Protein AF-A0A7S4US15-F1 (afdb_monomer)

Mean predicted aligned error: 15.68 Å

pLDDT: mean 80.01, std 18.38, range [26.89, 98.19]

Radius of gyration: 26.23 Å; Cα contacts (8 Å, |Δi|>4): 269; chains: 1; bounding box: 72×57×73 Å

Foldseek 3Di:
DPDVVVVVVVVVLVVLLVQLQDLVNLQPDALVRLLVLLVVLLVLLLDPVCVVPVVSNVSSVSSLVSSLVRYALLSLLLNLLVQLLVLVVVCVVPVDPSSVSSNVVSLVSLVVSLVPAALPDDDPLLSLLVSLQVSCVSPPVVNDPDDPCSNVVSSLSSLLSVCVRHPCVSLVSCVVVVNCPTPSNVSNVVSNVVVVVVVVLVVVVPDDPDDDDDDDDDDDDDDDDDPPPQPDPVLLVVLLVLCPDPVRVLVSLVVVLVSQVSPQPDDCQVSLLVDDPVSSVVSLVSSVVVVVVCCVVVVDPPPDDGNRDDPVSHDDDDD

Solvent-accessible surface area (backbone atoms only — not comparable to full-atom values): 18569 Å² total; per-residue (Å²): 134,83,68,67,66,54,64,52,50,51,53,52,51,51,54,50,39,61,49,32,67,34,44,88,59,30,47,71,49,50,40,70,56,52,31,53,56,49,51,54,44,52,56,54,63,69,32,72,78,45,64,81,38,60,69,57,45,52,50,50,52,50,41,53,48,31,45,59,71,28,29,42,66,51,38,51,51,43,17,45,49,53,51,40,48,53,33,47,53,48,29,75,77,47,83,41,76,66,34,53,49,50,42,54,50,44,35,52,50,53,54,57,49,47,71,70,66,45,69,85,59,90,74,60,61,67,58,45,52,50,43,52,36,56,45,41,72,76,56,44,73,84,81,58,86,81,82,81,60,57,60,63,51,42,54,50,47,45,47,35,50,50,30,72,41,56,40,70,58,55,58,55,50,37,58,78,67,70,31,82,90,36,72,58,39,54,47,43,54,54,36,47,54,53,49,53,51,52,52,51,53,58,53,63,70,69,57,82,78,81,82,79,86,80,89,87,78,91,80,91,85,90,82,84,89,79,88,78,72,74,79,55,70,65,58,58,50,50,36,54,53,32,40,71,35,92,92,32,31,68,61,20,46,54,52,48,47,50,49,38,70,78,36,50,85,54,84,50,59,71,66,46,60,73,42,57,72,70,59,33,54,50,50,50,54,50,46,52,51,54,53,52,51,33,36,73,70,63,79,35,63,90,85,73,79,64,62,66,72,53,81,84,78,47,82,76,77,80,134

Structure (mmCIF, N/CA/C/O backbone):
data_AF-A0A7S4US15-F1
#
_entry.id   AF-A0A7S4US15-F1
#
loop_
_atom_site.group_PDB
_atom_site.id
_atom_site.type_symbol
_atom_site.label_atom_id
_atom_site.label_alt_id
_atom_site.label_comp_id
_atom_site.label_asym_id
_atom_site.label_entity_id
_atom_site.label_seq_id
_atom_site.pdbx_PDB_ins_code
_atom_site.Cartn_x
_atom_site.Cartn_y
_atom_site.Cartn_z
_atom_site.occupancy
_atom_site.B_iso_or_equiv
_atom_site.auth_seq_id
_atom_site.auth_comp_id
_atom_site.auth_asym_id
_atom_site.auth_atom_id
_atom_site.pdbx_PDB_model_num
ATOM 1 N N . MET A 1 1 ? 22.167 9.214 -38.842 1.00 40.78 1 MET A N 1
ATOM 2 C CA . MET A 1 1 ? 21.967 7.797 -38.472 1.00 40.78 1 MET A CA 1
ATOM 3 C C . MET A 1 1 ? 20.863 7.725 -37.435 1.00 40.78 1 MET A C 1
ATOM 5 O O . MET A 1 1 ? 21.082 8.102 -36.292 1.00 40.78 1 MET A O 1
ATOM 9 N N . THR A 1 2 ? 19.661 7.338 -37.851 1.00 45.28 2 THR A N 1
ATOM 10 C CA . THR A 1 2 ? 18.513 7.093 -36.971 1.00 45.28 2 THR A CA 1
ATOM 11 C C . THR A 1 2 ? 18.763 5.819 -36.164 1.00 45.28 2 THR A C 1
ATOM 13 O O . THR A 1 2 ? 19.074 4.760 -36.713 1.00 45.28 2 THR A O 1
ATOM 16 N N . PHE A 1 3 ? 18.717 5.952 -34.842 1.00 48.81 3 PHE A N 1
ATOM 17 C CA . PHE A 1 3 ? 19.095 4.925 -33.878 1.00 48.81 3 PHE A CA 1
ATOM 18 C C . PHE A 1 3 ? 18.073 3.770 -33.903 1.00 48.81 3 PHE A C 1
ATOM 20 O O . PHE A 1 3 ? 17.085 3.806 -33.179 1.00 48.81 3 PHE A O 1
ATOM 27 N N . HIS A 1 4 ? 18.312 2.732 -34.716 1.00 57.09 4 HIS A N 1
ATOM 28 C CA . HIS A 1 4 ? 17.439 1.545 -34.850 1.00 57.09 4 HIS A CA 1
ATOM 29 C C . HIS A 1 4 ? 17.177 0.813 -33.518 1.00 57.09 4 HIS A C 1
ATOM 31 O O . HIS A 1 4 ? 16.233 0.034 -33.402 1.00 57.09 4 HIS A O 1
ATOM 37 N N . GLY A 1 5 ? 18.003 1.058 -32.495 1.00 67.19 5 GLY A N 1
ATOM 38 C CA . GLY A 1 5 ? 17.825 0.476 -31.167 1.00 67.19 5 GLY A CA 1
ATOM 39 C C . GLY A 1 5 ? 16.544 0.926 -30.461 1.00 67.19 5 GLY A C 1
ATOM 40 O O . GLY A 1 5 ? 15.997 0.155 -29.676 1.00 67.19 5 GLY A O 1
ATOM 41 N N . ILE A 1 6 ? 16.026 2.128 -30.749 1.00 74.62 6 ILE A N 1
ATOM 42 C CA . ILE A 1 6 ? 14.823 2.615 -30.061 1.00 74.62 6 ILE A CA 1
ATOM 43 C C . ILE A 1 6 ? 13.558 1.906 -30.557 1.00 74.62 6 ILE A C 1
ATOM 45 O O . ILE A 1 6 ? 12.723 1.528 -29.743 1.00 74.62 6 ILE A O 1
ATOM 49 N N . ASP A 1 7 ? 13.468 1.616 -31.857 1.00 78.62 7 ASP A N 1
ATOM 50 C CA . ASP A 1 7 ? 12.337 0.897 -32.464 1.00 78.62 7 ASP A CA 1
ATOM 51 C C . ASP A 1 7 ? 12.287 -0.576 -32.029 1.00 78.62 7 ASP A C 1
ATOM 53 O O . ASP A 1 7 ? 11.223 -1.194 -31.962 1.00 78.62 7 ASP A O 1
ATOM 57 N N . ILE A 1 8 ? 13.446 -1.170 -31.727 1.00 82.06 8 ILE A N 1
ATOM 58 C CA . ILE A 1 8 ? 13.518 -2.492 -31.089 1.00 82.06 8 ILE A CA 1
ATOM 59 C C . ILE A 1 8 ? 13.021 -2.394 -29.642 1.00 82.06 8 ILE A C 1
ATOM 61 O O . ILE A 1 8 ? 12.220 -3.222 -29.219 1.00 82.06 8 ILE A O 1
ATOM 65 N N . GLY A 1 9 ? 13.444 -1.360 -28.907 1.00 80.12 9 GLY A N 1
ATOM 66 C CA . GLY A 1 9 ? 12.969 -1.092 -27.549 1.00 80.12 9 GLY A CA 1
ATOM 67 C C . GLY A 1 9 ? 11.448 -0.953 -27.471 1.00 80.12 9 GLY A C 1
ATOM 68 O O . GLY A 1 9 ? 10.828 -1.598 -26.630 1.00 80.12 9 GLY A O 1
ATOM 69 N N . PHE A 1 10 ? 10.839 -0.194 -28.386 1.00 83.44 10 PHE A N 1
ATOM 70 C CA . PHE A 1 10 ? 9.383 -0.050 -28.477 1.00 83.44 10 PHE A CA 1
ATOM 71 C C . PHE A 1 10 ? 8.677 -1.390 -28.705 1.00 83.44 10 PHE A C 1
ATOM 73 O O . PHE A 1 10 ? 7.766 -1.726 -27.956 1.00 83.44 10 PHE A O 1
ATOM 80 N N . ARG A 1 11 ? 9.147 -2.211 -29.651 1.00 85.56 11 ARG A N 1
ATOM 81 C CA . ARG A 1 11 ? 8.552 -3.535 -29.913 1.00 85.56 11 ARG A CA 1
ATOM 82 C C . ARG A 1 11 ? 8.671 -4.496 -28.729 1.00 85.56 11 ARG A C 1
ATOM 84 O O . ARG A 1 11 ? 7.759 -5.284 -28.476 1.00 85.56 11 ARG A O 1
ATOM 91 N N . LEU A 1 12 ? 9.777 -4.441 -27.985 1.00 86.38 12 LEU A N 1
ATOM 92 C CA . LEU A 1 12 ? 9.935 -5.226 -26.757 1.00 86.38 12 LEU A CA 1
ATOM 93 C C . LEU A 1 12 ? 8.960 -4.762 -25.671 1.00 86.38 12 LEU A C 1
ATOM 95 O O . LEU A 1 12 ? 8.317 -5.594 -25.034 1.00 86.38 12 LEU A O 1
ATOM 99 N N . VAL A 1 13 ? 8.813 -3.447 -25.493 1.00 88.88 13 VAL A N 1
ATOM 100 C CA . VAL A 1 13 ? 7.848 -2.862 -24.554 1.00 88.88 13 VAL A CA 1
ATOM 101 C C . VAL A 1 13 ? 6.420 -3.252 -24.924 1.00 88.88 13 VAL A C 1
ATOM 103 O O . VAL A 1 13 ? 5.693 -3.701 -24.048 1.00 88.88 13 VAL A O 1
ATOM 106 N N . GLU A 1 14 ? 6.045 -3.184 -26.202 1.00 90.50 14 GLU A N 1
ATOM 107 C CA . GLU A 1 14 ? 4.734 -3.628 -26.697 1.00 90.50 14 GLU A CA 1
ATOM 108 C C . GLU A 1 14 ? 4.494 -5.119 -26.430 1.00 90.50 14 GLU A C 1
ATOM 110 O O . GLU A 1 14 ? 3.418 -5.510 -25.987 1.00 90.50 14 GLU A O 1
ATOM 115 N N . THR A 1 15 ? 5.512 -5.962 -26.617 1.00 91.00 15 THR A N 1
ATOM 116 C CA . THR A 1 15 ? 5.404 -7.402 -26.329 1.00 91.00 15 THR A CA 1
ATOM 117 C C . THR A 1 15 ? 5.148 -7.658 -24.839 1.00 91.00 15 THR A C 1
ATOM 119 O O . THR A 1 15 ? 4.308 -8.486 -24.478 1.00 91.00 15 THR A O 1
ATOM 122 N N . ILE A 1 16 ? 5.849 -6.935 -23.959 1.00 91.88 16 ILE A N 1
ATOM 123 C CA . ILE A 1 16 ? 5.629 -7.007 -22.508 1.00 91.88 16 ILE A CA 1
ATOM 124 C C . ILE A 1 16 ? 4.251 -6.441 -22.152 1.00 91.88 16 ILE A C 1
ATOM 126 O O . ILE A 1 16 ? 3.567 -6.997 -21.298 1.00 91.88 16 ILE A O 1
ATOM 130 N N . GLU A 1 17 ? 3.817 -5.371 -22.815 1.00 93.19 17 GLU A N 1
ATOM 131 C CA . GLU A 1 17 ? 2.496 -4.775 -22.620 1.00 93.19 17 GLU A CA 1
ATOM 132 C C . GLU A 1 17 ? 1.385 -5.785 -22.903 1.00 93.19 17 GLU A C 1
ATOM 134 O O . GLU A 1 17 ? 0.499 -5.968 -22.071 1.00 93.19 17 GLU A O 1
ATOM 139 N N . GLU A 1 18 ? 1.464 -6.497 -24.027 1.00 93.06 18 GLU A N 1
ATOM 140 C CA . GLU A 1 18 ? 0.494 -7.529 -24.393 1.00 93.06 18 GLU A CA 1
ATOM 141 C C . GLU A 1 18 ? 0.486 -8.707 -23.409 1.00 93.06 18 GLU A C 1
ATOM 143 O O . GLU A 1 18 ? -0.575 -9.260 -23.113 1.00 93.06 18 GLU A O 1
ATOM 148 N N . LEU A 1 19 ? 1.637 -9.065 -22.828 1.00 92.94 19 LEU A N 1
ATOM 149 C CA . LEU A 1 19 ? 1.685 -10.038 -21.734 1.00 92.94 19 LEU A CA 1
ATOM 150 C C . LEU A 1 19 ? 0.984 -9.498 -20.479 1.00 92.94 19 LEU A C 1
ATOM 152 O O . LEU A 1 19 ? 0.150 -10.189 -19.892 1.00 92.94 19 LEU A O 1
ATOM 156 N N . LEU A 1 20 ? 1.307 -8.267 -20.071 1.00 94.38 20 LEU A N 1
ATOM 157 C CA . LEU A 1 20 ? 0.783 -7.663 -18.847 1.00 94.38 20 LEU A CA 1
ATOM 158 C C . LEU A 1 20 ? -0.706 -7.320 -18.942 1.00 94.38 20 LEU A C 1
ATOM 160 O O . LEU A 1 20 ? -1.382 -7.286 -17.917 1.00 94.38 20 LEU A O 1
ATOM 164 N N . LYS A 1 21 ? -1.251 -7.113 -20.144 1.00 94.62 21 LYS A N 1
ATOM 165 C CA . LYS A 1 21 ? -2.688 -6.912 -20.378 1.00 94.62 21 LYS A CA 1
ATOM 166 C C . LYS A 1 21 ? -3.538 -8.145 -20.079 1.00 94.62 21 LYS A C 1
ATOM 168 O O . LYS A 1 21 ? -4.739 -7.984 -19.886 1.00 94.62 21 LYS A O 1
ATOM 173 N N . ARG A 1 22 ? -2.954 -9.348 -20.036 1.00 93.88 22 ARG A N 1
ATOM 174 C CA . ARG A 1 22 ? -3.678 -10.623 -19.894 1.00 93.88 22 ARG A CA 1
ATOM 175 C C . ARG A 1 22 ? -3.784 -11.045 -18.421 1.00 93.88 22 ARG A C 1
ATOM 177 O O . ARG A 1 22 ? -2.804 -11.564 -17.878 1.00 93.88 22 ARG A O 1
ATOM 184 N N . PRO A 1 23 ? -4.955 -10.910 -17.765 1.00 91.56 23 PRO A N 1
ATOM 185 C CA . PRO A 1 23 ? -5.093 -11.220 -16.339 1.00 91.56 23 PRO A CA 1
ATOM 186 C C . PRO A 1 23 ? -4.768 -12.679 -16.009 1.00 91.56 23 PRO A C 1
ATOM 188 O O . PRO A 1 23 ? -4.134 -12.953 -14.994 1.00 91.56 23 PRO A O 1
ATOM 191 N N . ASP A 1 24 ? -5.099 -13.614 -16.901 1.00 92.06 24 ASP A N 1
ATOM 192 C CA . ASP A 1 24 ? -4.841 -15.053 -16.722 1.00 92.06 24 ASP A CA 1
ATOM 193 C C . ASP A 1 24 ? -3.346 -15.400 -16.656 1.00 92.06 24 ASP A C 1
ATOM 195 O O . ASP A 1 24 ? -2.955 -16.442 -16.122 1.00 92.06 24 ASP A O 1
ATOM 199 N N . CYS A 1 25 ? -2.502 -14.545 -17.238 1.00 90.88 25 CYS A N 1
ATOM 200 C CA . CYS A 1 25 ? -1.052 -14.678 -17.198 1.00 90.88 25 CYS A CA 1
ATOM 201 C C . CYS A 1 25 ? -0.494 -14.006 -15.942 1.00 90.88 25 CYS A C 1
ATOM 203 O O . CYS A 1 25 ? 0.237 -14.634 -15.182 1.00 90.88 25 CYS A O 1
ATOM 205 N N . VAL A 1 26 ? -0.872 -12.746 -15.710 1.00 93.19 26 VAL A N 1
ATOM 206 C CA . VAL A 1 26 ? -0.300 -11.918 -14.638 1.00 93.19 26 VAL A CA 1
ATOM 207 C C . VAL A 1 26 ? -0.753 -12.368 -13.247 1.00 93.19 26 VAL A C 1
ATOM 209 O O . VAL A 1 26 ? 0.027 -12.316 -12.303 1.00 93.19 26 VAL A O 1
ATOM 212 N N . SER A 1 27 ? -1.970 -12.895 -13.105 1.00 90.38 27 SER A N 1
ATOM 213 C CA . SER A 1 27 ? -2.464 -13.454 -11.833 1.00 90.38 27 SER A CA 1
ATOM 214 C C . SER A 1 27 ? -1.654 -14.655 -11.327 1.00 90.38 27 SER A C 1
ATOM 216 O O . SER A 1 27 ? -1.720 -14.983 -10.144 1.00 90.38 27 SER A O 1
ATOM 218 N N . LYS A 1 28 ? -0.865 -15.298 -12.200 1.00 93.00 28 LYS A N 1
ATOM 219 C CA . LYS A 1 28 ? 0.037 -16.403 -11.841 1.00 93.00 28 LYS A CA 1
ATOM 220 C C . LYS A 1 28 ? 1.398 -15.928 -11.343 1.00 93.00 28 LYS A C 1
ATOM 222 O O . LYS A 1 28 ? 2.182 -16.752 -10.879 1.00 93.00 28 LYS A O 1
ATOM 227 N N . PHE A 1 29 ? 1.703 -14.637 -11.459 1.00 95.44 29 PHE A N 1
ATOM 228 C CA . PHE A 1 29 ? 2.943 -14.096 -10.925 1.00 95.44 29 PHE A CA 1
ATOM 229 C C . PHE A 1 29 ? 2.932 -14.173 -9.401 1.00 95.44 29 PHE A C 1
ATOM 231 O O . PHE A 1 29 ? 1.954 -13.821 -8.740 1.00 95.44 29 PHE A O 1
ATOM 238 N N . ASP A 1 30 ? 4.049 -14.628 -8.844 1.00 96.38 30 ASP A N 1
ATOM 239 C CA . ASP A 1 30 ? 4.293 -14.578 -7.409 1.00 96.38 30 ASP A CA 1
ATOM 240 C C . ASP A 1 30 ? 5.000 -13.269 -7.006 1.00 96.38 30 ASP A C 1
ATOM 242 O O . ASP A 1 30 ? 5.228 -12.361 -7.810 1.00 96.38 30 ASP A O 1
ATOM 246 N N . VAL A 1 31 ? 5.329 -13.158 -5.718 1.00 97.06 31 VAL A N 1
ATOM 247 C CA . VAL A 1 31 ? 5.940 -11.951 -5.147 1.00 97.06 31 VAL A CA 1
ATOM 248 C C . VAL A 1 31 ? 7.300 -11.622 -5.776 1.00 97.06 31 VAL A C 1
ATOM 250 O O . VAL A 1 31 ? 7.468 -10.465 -6.166 1.00 97.06 31 VAL A O 1
ATOM 253 N N . PRO A 1 32 ? 8.254 -12.568 -5.895 1.00 97.44 32 PRO A N 1
ATOM 254 C CA . PRO A 1 32 ? 9.490 -12.357 -6.647 1.00 97.44 32 PRO A CA 1
ATOM 255 C C . PRO A 1 32 ? 9.278 -11.801 -8.058 1.00 97.44 32 PRO A C 1
ATOM 257 O O . PRO A 1 32 ? 9.874 -10.774 -8.378 1.00 97.44 32 PRO A O 1
ATOM 260 N N . HIS A 1 33 ? 8.390 -12.403 -8.859 1.00 96.00 33 HIS A N 1
ATOM 261 C CA . HIS A 1 33 ? 8.161 -11.958 -10.240 1.00 96.00 33 HIS A CA 1
ATOM 262 C C . HIS A 1 33 ? 7.635 -10.517 -10.296 1.00 96.00 33 HIS A C 1
ATOM 264 O O . HIS A 1 33 ? 8.179 -9.678 -11.015 1.00 96.00 33 HIS A O 1
ATOM 270 N N . VAL A 1 34 ? 6.594 -10.202 -9.512 1.00 96.81 34 VAL A N 1
ATOM 271 C CA . VAL A 1 34 ? 6.020 -8.845 -9.486 1.00 96.81 34 VAL A CA 1
ATOM 272 C C . VAL A 1 34 ? 7.056 -7.831 -9.013 1.00 96.81 34 VAL A C 1
ATOM 274 O O . VAL A 1 34 ? 7.143 -6.741 -9.577 1.00 96.81 34 VAL A O 1
ATOM 277 N N . ARG A 1 35 ? 7.861 -8.182 -8.003 1.00 96.88 35 ARG A N 1
ATOM 278 C CA . ARG A 1 35 ? 8.898 -7.296 -7.472 1.00 96.88 35 ARG A CA 1
ATOM 279 C C . ARG A 1 35 ? 9.989 -7.015 -8.501 1.00 96.88 35 ARG A C 1
ATOM 281 O O . ARG A 1 35 ? 10.367 -5.860 -8.651 1.00 96.88 35 ARG A O 1
ATOM 288 N N . GLU A 1 36 ? 10.482 -8.032 -9.198 1.00 95.75 36 GLU A N 1
ATOM 289 C CA . GLU A 1 36 ? 11.553 -7.877 -10.187 1.00 95.75 36 GLU A CA 1
ATOM 290 C C . GLU A 1 36 ? 11.112 -6.995 -11.360 1.00 95.75 36 GLU A C 1
ATOM 292 O O . GLU A 1 36 ? 11.793 -6.023 -11.696 1.00 95.75 36 GLU A O 1
ATOM 297 N N . ILE A 1 37 ? 9.922 -7.259 -11.914 1.00 94.69 37 ILE A N 1
ATOM 298 C CA . ILE A 1 37 ? 9.352 -6.435 -12.988 1.00 94.69 37 ILE A CA 1
ATOM 299 C C . ILE A 1 37 ? 9.149 -4.999 -12.493 1.00 94.69 37 ILE A C 1
ATOM 301 O O . ILE A 1 37 ? 9.518 -4.048 -13.180 1.00 94.69 37 ILE A O 1
ATOM 305 N N . PHE A 1 38 ? 8.588 -4.823 -11.294 1.00 95.31 38 PHE A N 1
ATOM 306 C CA . PHE A 1 38 ? 8.362 -3.500 -10.723 1.00 95.31 38 PHE A CA 1
ATOM 307 C C . PHE A 1 38 ? 9.671 -2.729 -10.508 1.00 95.31 38 PHE A C 1
ATOM 309 O O . PHE A 1 38 ? 9.760 -1.575 -10.922 1.00 95.31 38 PHE A O 1
ATOM 316 N N . SER A 1 39 ? 10.691 -3.358 -9.919 1.00 93.81 39 SER A N 1
ATOM 317 C CA . SER A 1 39 ? 11.996 -2.738 -9.666 1.00 93.81 39 SER A CA 1
ATOM 318 C C . SER A 1 39 ? 12.655 -2.289 -10.974 1.00 93.81 39 SER A C 1
ATOM 320 O O . SER A 1 39 ? 13.040 -1.125 -11.109 1.00 93.81 39 SER A O 1
ATOM 322 N N . GLY A 1 40 ? 12.653 -3.157 -11.995 1.00 92.06 40 GLY A N 1
ATOM 323 C CA . GLY A 1 40 ? 13.152 -2.819 -13.328 1.00 92.06 40 GLY A CA 1
ATOM 324 C C . GLY A 1 40 ? 12.386 -1.662 -13.980 1.00 92.06 40 GLY A C 1
ATOM 325 O O . GLY A 1 40 ? 12.998 -0.755 -14.545 1.00 92.06 40 GLY A O 1
ATOM 326 N N . LEU A 1 41 ? 11.053 -1.636 -13.866 1.00 92.50 41 LEU A N 1
ATOM 327 C CA . LEU A 1 41 ? 10.239 -0.529 -14.378 1.00 92.50 41 LEU A CA 1
ATOM 328 C C . LEU A 1 41 ? 10.556 0.788 -13.663 1.00 92.50 41 LEU A C 1
ATOM 330 O O . LEU A 1 41 ? 10.755 1.800 -14.332 1.00 92.50 41 LEU A O 1
ATOM 334 N N . VAL A 1 42 ? 10.631 0.792 -12.329 1.00 91.50 42 VAL A N 1
ATOM 335 C CA . VAL A 1 42 ? 10.918 2.000 -11.540 1.00 91.50 42 VAL A CA 1
ATOM 336 C C . VAL A 1 42 ? 12.298 2.557 -11.866 1.00 91.50 42 VAL A C 1
ATOM 338 O O . VAL A 1 42 ? 12.419 3.757 -12.114 1.00 91.50 42 VAL A O 1
ATOM 341 N N . GLU A 1 43 ? 13.320 1.701 -11.931 1.00 90.81 43 GLU A N 1
ATOM 342 C CA . GLU A 1 43 ? 14.682 2.106 -12.289 1.00 90.81 43 GLU A CA 1
ATOM 343 C C . GLU A 1 43 ? 14.704 2.822 -13.648 1.00 90.81 43 GLU A C 1
ATOM 345 O O . GLU A 1 43 ? 15.283 3.902 -13.779 1.00 90.81 43 GLU A O 1
ATOM 350 N N . LYS A 1 44 ? 14.013 2.271 -14.657 1.00 89.81 44 LYS A N 1
ATOM 351 C CA . LYS A 1 44 ? 13.964 2.866 -16.002 1.00 89.81 44 LYS A CA 1
ATOM 352 C C . LYS A 1 44 ? 13.071 4.101 -16.089 1.00 89.81 44 LYS A C 1
ATOM 354 O O . LYS A 1 44 ? 13.413 5.035 -16.809 1.00 89.81 44 LYS A O 1
ATOM 359 N N . ILE A 1 45 ? 11.964 4.158 -15.351 1.00 88.75 45 ILE A N 1
ATOM 360 C CA . ILE A 1 45 ? 11.096 5.346 -15.295 1.00 88.75 45 ILE A CA 1
ATOM 361 C C . ILE A 1 45 ? 11.834 6.534 -14.664 1.00 88.75 45 ILE A C 1
ATOM 363 O O . ILE A 1 45 ? 11.625 7.675 -15.078 1.00 88.75 45 ILE A O 1
ATOM 367 N N . LEU A 1 46 ? 12.695 6.281 -13.674 1.00 88.12 46 LEU A N 1
ATOM 368 C CA . LEU A 1 46 ? 13.455 7.315 -12.971 1.00 88.12 46 LEU A CA 1
ATOM 369 C C . LEU A 1 46 ? 14.801 7.661 -13.632 1.00 88.12 46 LEU A C 1
ATOM 371 O O . LEU A 1 46 ? 15.444 8.630 -13.210 1.00 88.12 46 LEU A O 1
ATOM 375 N N . ASP A 1 47 ? 15.223 6.923 -14.662 1.00 86.12 47 ASP A N 1
ATOM 376 C CA . ASP A 1 47 ? 16.460 7.189 -15.399 1.00 86.12 47 ASP A CA 1
ATOM 377 C C . ASP A 1 47 ? 16.368 8.513 -16.179 1.00 86.12 47 ASP A C 1
ATOM 379 O O . ASP A 1 47 ? 15.584 8.682 -17.116 1.00 86.12 47 ASP A O 1
ATOM 383 N N . GLN A 1 48 ? 17.241 9.460 -15.830 1.00 79.44 48 GLN A N 1
ATOM 384 C CA . GLN A 1 48 ? 17.306 10.773 -16.475 1.00 79.44 48 GLN A CA 1
ATOM 385 C C . GLN A 1 48 ? 17.636 10.704 -17.972 1.00 79.44 48 GLN A C 1
ATOM 387 O O . GLN A 1 48 ? 17.280 11.618 -18.718 1.00 79.44 48 GLN A O 1
ATOM 392 N N . LYS A 1 49 ? 18.316 9.647 -18.435 1.00 80.50 49 LYS A N 1
ATOM 393 C CA . LYS A 1 49 ? 18.622 9.458 -19.860 1.00 80.50 49 LYS A CA 1
ATOM 394 C C . LYS A 1 49 ? 17.356 9.151 -20.657 1.00 80.50 49 LYS A C 1
ATOM 396 O O . LYS A 1 49 ? 17.218 9.631 -21.783 1.00 80.50 49 LYS A O 1
ATOM 401 N N . LEU A 1 50 ? 16.418 8.419 -20.053 1.00 78.06 50 LEU A N 1
ATOM 402 C CA . LEU A 1 50 ? 15.120 8.086 -20.639 1.00 78.06 50 LEU A CA 1
ATOM 403 C C . LEU A 1 50 ? 14.151 9.273 -20.653 1.00 78.06 50 LEU A C 1
ATOM 405 O O . LEU A 1 50 ? 13.275 9.312 -21.513 1.00 78.06 50 LEU A O 1
ATOM 409 N N . SER A 1 51 ? 14.366 10.305 -19.827 1.00 74.75 51 SER A N 1
ATOM 410 C CA . SER A 1 51 ? 13.581 11.553 -19.861 1.00 74.75 51 SER A CA 1
ATOM 411 C C . SER A 1 51 ? 13.593 12.265 -21.222 1.00 74.75 51 SER A C 1
ATOM 413 O O . SER A 1 51 ? 12.712 13.076 -21.499 1.00 74.75 51 SER A O 1
ATOM 415 N N . ARG A 1 52 ? 14.568 11.967 -22.094 1.00 80.31 52 ARG A N 1
ATOM 416 C CA . ARG A 1 52 ? 14.628 12.472 -23.480 1.00 80.31 52 ARG A CA 1
ATOM 417 C C . ARG A 1 52 ? 13.631 11.781 -24.423 1.00 80.31 52 ARG A C 1
ATOM 419 O O . ARG A 1 52 ? 13.441 12.241 -25.545 1.00 80.31 52 ARG A O 1
ATOM 426 N N . HIS A 1 53 ? 12.988 10.704 -23.973 1.00 83.12 53 HIS A N 1
ATOM 427 C CA . HIS A 1 53 ? 12.032 9.895 -24.726 1.00 83.12 53 HIS A CA 1
ATOM 428 C C . HIS A 1 53 ? 10.702 9.772 -23.957 1.00 83.12 53 HIS A C 1
ATOM 430 O O . HIS A 1 53 ? 10.363 8.694 -23.465 1.00 83.12 53 HIS A O 1
ATOM 436 N N . PRO A 1 54 ? 9.902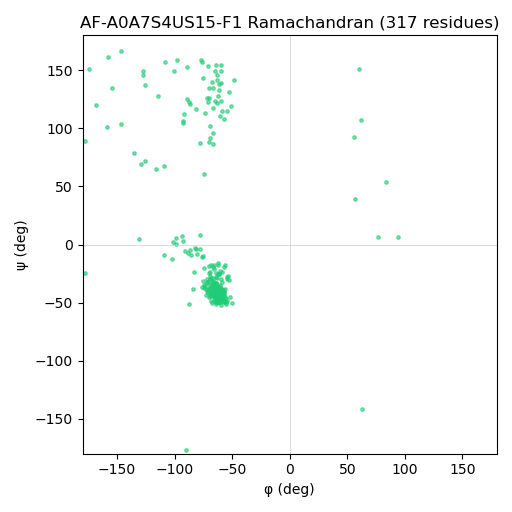 10.853 -23.870 1.00 84.50 54 PRO A N 1
ATOM 437 C CA . PRO A 1 54 ? 8.699 10.894 -23.031 1.00 84.50 54 PRO A CA 1
ATOM 438 C C . PRO A 1 54 ? 7.652 9.833 -23.403 1.00 84.50 54 PRO A C 1
ATOM 440 O O . PRO A 1 54 ? 6.942 9.339 -22.530 1.00 84.50 54 PRO A O 1
ATOM 443 N N . ASN A 1 55 ? 7.581 9.435 -24.678 1.00 86.12 55 ASN A N 1
ATOM 444 C CA . ASN A 1 55 ? 6.688 8.364 -25.134 1.00 86.12 55 ASN A CA 1
ATOM 445 C C . ASN A 1 55 ? 7.053 7.009 -24.516 1.00 86.12 55 ASN A C 1
ATOM 447 O O . ASN A 1 55 ? 6.164 6.269 -24.102 1.00 86.12 55 ASN A O 1
ATOM 451 N N . LEU A 1 56 ? 8.350 6.720 -24.393 1.00 84.56 56 LEU A N 1
ATOM 452 C CA . LEU A 1 56 ? 8.833 5.488 -23.783 1.00 84.56 56 LEU A CA 1
ATOM 453 C C . LEU A 1 56 ? 8.577 5.504 -22.272 1.00 84.56 56 LEU A C 1
ATOM 455 O O . LEU A 1 56 ? 8.013 4.555 -21.741 1.00 84.56 56 LEU A O 1
ATOM 459 N N . THR A 1 57 ? 8.861 6.615 -21.582 1.00 86.06 57 THR A N 1
ATOM 460 C CA . THR A 1 57 ? 8.501 6.773 -20.160 1.00 86.06 57 THR A CA 1
ATOM 461 C C . THR A 1 57 ? 6.995 6.610 -19.932 1.00 86.06 57 THR A C 1
ATOM 463 O O . THR A 1 57 ? 6.575 5.992 -18.954 1.00 86.06 57 THR A O 1
ATOM 466 N N . LYS A 1 58 ? 6.153 7.134 -20.833 1.00 88.31 58 LYS A N 1
ATOM 467 C CA . LYS A 1 58 ? 4.697 6.959 -20.766 1.00 88.31 58 LYS A CA 1
ATOM 468 C C . LYS A 1 58 ? 4.301 5.488 -20.910 1.00 88.31 58 LYS A C 1
ATOM 470 O O . LYS A 1 58 ? 3.502 5.018 -20.107 1.00 88.31 58 LYS A O 1
ATOM 475 N N . GLN A 1 59 ? 4.873 4.761 -21.867 1.00 89.31 59 GLN A N 1
ATOM 476 C CA . GLN A 1 59 ? 4.608 3.328 -22.030 1.00 89.31 59 GLN A CA 1
ATOM 477 C C . GLN A 1 59 ? 5.096 2.499 -20.838 1.00 89.31 59 GLN A C 1
ATOM 479 O O . GLN A 1 59 ? 4.358 1.650 -20.355 1.00 89.31 59 GLN A O 1
ATOM 484 N N . LEU A 1 60 ? 6.275 2.785 -20.278 1.00 91.06 60 LEU A N 1
ATOM 485 C CA . LEU A 1 60 ? 6.754 2.104 -19.067 1.00 91.06 60 LEU A CA 1
ATOM 486 C C . LEU A 1 60 ? 5.801 2.311 -17.876 1.00 91.06 60 LEU A C 1
ATOM 488 O O . LEU A 1 60 ? 5.530 1.375 -17.125 1.00 91.06 60 LEU A O 1
ATOM 492 N N . ASN A 1 61 ? 5.229 3.511 -17.729 1.00 90.56 61 ASN A N 1
ATOM 493 C CA . ASN A 1 61 ? 4.186 3.757 -16.729 1.00 90.56 61 ASN A CA 1
ATOM 494 C C . ASN A 1 61 ? 2.905 2.948 -17.006 1.00 90.56 61 ASN A C 1
ATOM 496 O O . ASN A 1 61 ? 2.275 2.466 -16.065 1.00 90.56 61 ASN A O 1
ATOM 500 N N . VAL A 1 62 ? 2.529 2.773 -18.279 1.00 91.94 62 VAL A N 1
ATOM 501 C CA . VAL A 1 62 ? 1.400 1.917 -18.687 1.00 91.94 62 VAL A CA 1
ATOM 502 C C . VAL A 1 62 ? 1.671 0.448 -18.341 1.00 91.94 62 VAL A C 1
ATOM 504 O O . VAL A 1 62 ? 0.787 -0.206 -17.791 1.00 91.94 62 VAL A O 1
ATOM 507 N N . LEU A 1 63 ? 2.895 -0.053 -18.547 1.00 93.88 63 LEU A N 1
ATOM 508 C CA . LEU A 1 63 ? 3.290 -1.395 -18.099 1.00 93.88 63 LEU A CA 1
ATOM 509 C C . LEU A 1 63 ? 3.119 -1.554 -16.584 1.00 93.88 63 LEU A C 1
ATOM 511 O O . LEU A 1 63 ? 2.510 -2.521 -16.130 1.00 93.88 63 LEU A O 1
ATOM 515 N N . GLY A 1 64 ? 3.604 -0.585 -15.800 1.00 92.75 64 GLY A N 1
ATOM 516 C CA . GLY A 1 64 ? 3.451 -0.591 -14.343 1.00 92.75 64 GLY A CA 1
ATOM 517 C C . GLY A 1 64 ? 1.985 -0.597 -13.906 1.00 92.75 64 GLY A C 1
ATOM 518 O O . GLY A 1 64 ? 1.621 -1.299 -12.962 1.00 92.75 64 GLY A O 1
ATOM 519 N N . PHE A 1 65 ? 1.126 0.126 -14.630 1.00 93.81 65 PHE A N 1
ATOM 520 C CA . PHE A 1 65 ? -0.315 0.098 -14.407 1.00 93.81 65 PHE A CA 1
ATOM 521 C C . PHE A 1 65 ? -0.915 -1.285 -14.687 1.00 93.81 65 PHE A C 1
ATOM 523 O O . PHE A 1 65 ? -1.622 -1.806 -13.828 1.00 93.81 65 PHE A O 1
ATOM 530 N N . TYR A 1 66 ? -0.614 -1.907 -15.832 1.00 95.44 66 TYR A N 1
ATOM 531 C CA . TYR A 1 66 ? -1.131 -3.243 -16.150 1.00 95.44 66 TYR A CA 1
ATOM 532 C C . TYR A 1 66 ? -0.633 -4.311 -15.175 1.00 95.44 66 TYR A C 1
ATOM 534 O O . TYR A 1 66 ? -1.432 -5.130 -14.723 1.00 95.44 66 TYR A O 1
ATOM 542 N N . LEU A 1 67 ? 0.642 -4.255 -14.775 1.00 95.69 67 LEU A N 1
ATOM 543 C CA . LEU A 1 67 ? 1.189 -5.128 -13.737 1.00 95.69 67 LEU A CA 1
ATOM 544 C C . LEU A 1 67 ? 0.371 -5.016 -12.445 1.00 95.69 67 LEU A C 1
ATOM 546 O O . LEU A 1 67 ? -0.088 -6.026 -11.917 1.00 95.69 67 LEU A O 1
ATOM 550 N N . ILE A 1 68 ? 0.142 -3.791 -11.961 1.00 94.88 68 ILE A N 1
ATOM 551 C CA . ILE A 1 68 ? -0.627 -3.529 -10.737 1.00 94.88 68 ILE A CA 1
ATOM 552 C C . ILE A 1 68 ? -2.091 -3.939 -10.883 1.00 94.88 68 ILE A C 1
ATOM 554 O O . ILE A 1 68 ? -2.668 -4.443 -9.925 1.00 94.88 68 ILE A O 1
ATOM 558 N N . GLN A 1 69 ? -2.706 -3.711 -12.041 1.00 94.25 69 GLN A N 1
ATOM 559 C CA . GLN A 1 69 ? -4.128 -3.965 -12.264 1.00 94.25 69 GLN A CA 1
ATOM 560 C C . GLN A 1 69 ? -4.441 -5.462 -12.362 1.00 94.25 69 GLN A C 1
ATOM 562 O O . GLN A 1 69 ? -5.470 -5.904 -11.850 1.00 94.25 69 GLN A O 1
ATOM 567 N N . ASN A 1 70 ? -3.552 -6.229 -12.995 1.00 94.88 70 ASN A N 1
ATOM 568 C CA . ASN A 1 70 ? -3.806 -7.620 -13.367 1.00 94.88 70 ASN A CA 1
ATOM 569 C C . ASN A 1 70 ? -3.135 -8.647 -12.442 1.00 94.88 70 ASN A C 1
ATOM 571 O O . ASN A 1 70 ? -3.491 -9.822 -12.484 1.00 94.88 70 ASN A O 1
ATOM 575 N N . SER A 1 71 ? -2.209 -8.226 -11.576 1.00 94.88 71 SER A N 1
ATOM 576 C CA . SER A 1 71 ? -1.646 -9.089 -10.528 1.00 94.88 71 SER A CA 1
ATOM 577 C C . SER A 1 71 ? -2.615 -9.269 -9.360 1.00 94.88 71 SER A C 1
ATOM 579 O O . SER A 1 71 ? -3.454 -8.403 -9.076 1.00 94.88 71 SER A O 1
ATOM 581 N N . SER A 1 72 ? -2.448 -10.355 -8.610 1.00 95.06 72 SER A N 1
ATOM 582 C CA . SER A 1 72 ? -3.176 -10.575 -7.358 1.00 95.06 72 SER A CA 1
ATOM 583 C C . SER A 1 72 ? -2.854 -9.481 -6.335 1.00 95.06 72 SER A C 1
ATOM 585 O O . SER A 1 72 ? -1.707 -9.046 -6.201 1.00 95.06 72 SER A O 1
ATOM 587 N N . ILE A 1 73 ? -3.873 -9.002 -5.621 1.00 96.06 73 ILE A N 1
ATOM 588 C CA . ILE A 1 73 ? -3.782 -7.802 -4.774 1.00 96.06 73 ILE A CA 1
ATOM 589 C C . ILE A 1 73 ? -2.766 -7.995 -3.641 1.00 96.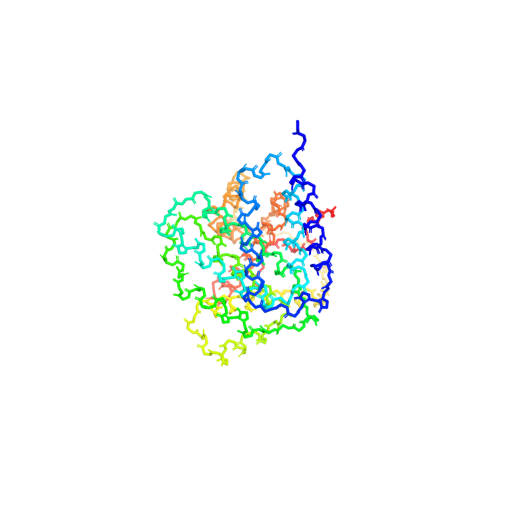06 73 ILE A C 1
ATOM 591 O O . ILE A 1 73 ? -1.870 -7.172 -3.446 1.00 96.06 73 ILE A O 1
ATOM 595 N N . GLU A 1 74 ? -2.869 -9.104 -2.916 1.00 96.19 74 GLU A N 1
ATOM 596 C CA . GLU A 1 74 ? -1.984 -9.469 -1.811 1.00 96.19 74 GLU A CA 1
ATOM 597 C C . GLU A 1 74 ? -0.535 -9.710 -2.262 1.00 96.19 74 GLU A C 1
ATOM 599 O O . GLU A 1 74 ? 0.403 -9.388 -1.525 1.00 96.19 74 GLU A O 1
ATOM 604 N N . VAL A 1 75 ? -0.342 -10.228 -3.482 1.00 96.94 75 VAL A N 1
ATOM 605 C CA . VAL A 1 75 ? 0.978 -10.403 -4.103 1.00 96.94 75 VAL A CA 1
ATOM 606 C C . VAL A 1 75 ? 1.582 -9.039 -4.419 1.00 96.94 75 VAL A C 1
ATOM 608 O O . VAL A 1 75 ? 2.713 -8.776 -4.011 1.00 96.94 75 VAL A O 1
ATOM 611 N N . CYS A 1 76 ? 0.817 -8.147 -5.054 1.00 97.06 76 CYS A N 1
ATOM 612 C CA . CYS A 1 76 ? 1.238 -6.775 -5.329 1.00 97.06 76 CYS A CA 1
ATOM 613 C C . CYS A 1 76 ? 1.644 -6.030 -4.061 1.00 97.06 76 CYS A C 1
ATOM 615 O O . CYS A 1 76 ? 2.725 -5.451 -4.021 1.00 97.06 76 CYS A O 1
ATOM 617 N N . ILE A 1 77 ? 0.814 -6.057 -3.014 1.00 98.00 77 ILE A N 1
ATOM 618 C CA . ILE A 1 77 ? 1.138 -5.388 -1.746 1.00 98.00 77 ILE A CA 1
ATOM 619 C C . ILE A 1 77 ? 2.428 -5.962 -1.163 1.00 98.00 77 ILE A C 1
ATOM 621 O O . ILE A 1 77 ? 3.328 -5.204 -0.814 1.00 98.00 77 ILE A O 1
ATOM 625 N N . SER A 1 78 ? 2.556 -7.290 -1.105 1.00 98.19 78 SER A N 1
ATOM 626 C CA . SER A 1 78 ? 3.759 -7.938 -0.570 1.00 98.19 78 SER A CA 1
ATOM 627 C C . SER A 1 78 ? 5.019 -7.538 -1.350 1.00 98.19 78 SER A C 1
ATOM 629 O O . SER A 1 78 ? 6.026 -7.179 -0.745 1.00 98.19 78 SER A O 1
ATOM 631 N N . ALA A 1 79 ? 4.959 -7.555 -2.685 1.00 98.12 79 ALA A N 1
ATOM 632 C CA . ALA A 1 79 ? 6.070 -7.175 -3.555 1.00 98.12 79 ALA A CA 1
ATOM 633 C C . ALA A 1 79 ? 6.458 -5.699 -3.391 1.00 98.12 79 ALA A C 1
ATOM 635 O O . ALA A 1 79 ? 7.634 -5.385 -3.210 1.00 98.12 79 ALA A O 1
ATOM 636 N N . LEU A 1 80 ? 5.472 -4.799 -3.379 1.00 98.00 80 LEU A N 1
ATOM 637 C CA . LEU A 1 80 ? 5.696 -3.364 -3.212 1.00 98.00 80 LEU A CA 1
ATOM 638 C C . LEU A 1 80 ? 6.242 -3.018 -1.820 1.00 98.00 80 LEU A C 1
ATOM 640 O O . LEU A 1 80 ? 7.072 -2.124 -1.712 1.00 98.00 80 LEU A O 1
ATOM 644 N N . LEU A 1 81 ? 5.834 -3.719 -0.756 1.00 97.75 81 LEU A N 1
ATOM 645 C CA . LEU A 1 81 ? 6.389 -3.508 0.589 1.00 97.75 81 LEU A CA 1
ATOM 646 C C . LEU A 1 81 ? 7.826 -4.024 0.726 1.00 97.75 81 LEU A C 1
ATOM 648 O O . LEU A 1 81 ? 8.627 -3.413 1.439 1.00 97.75 81 LEU A O 1
ATOM 652 N N . LEU A 1 82 ? 8.182 -5.104 0.026 1.00 97.12 82 LEU A N 1
ATOM 653 C CA . LEU A 1 82 ? 9.575 -5.545 -0.079 1.00 97.12 82 LEU A CA 1
ATOM 654 C C . LEU A 1 82 ? 10.426 -4.530 -0.848 1.00 97.12 82 LEU A C 1
ATOM 656 O O . LEU A 1 82 ? 11.540 -4.231 -0.424 1.00 97.12 82 LEU A O 1
ATOM 660 N N . GLU A 1 83 ? 9.897 -3.963 -1.933 1.00 95.81 83 GLU A N 1
ATOM 661 C CA . GLU A 1 83 ? 10.607 -2.927 -2.686 1.00 95.81 83 GLU A CA 1
ATOM 662 C C . GLU A 1 83 ? 10.751 -1.633 -1.886 1.00 95.81 83 GLU A C 1
ATOM 664 O O . GLU A 1 83 ? 11.824 -1.036 -1.841 1.00 95.81 83 GLU A O 1
ATOM 669 N N . LEU A 1 84 ? 9.695 -1.236 -1.173 1.00 95.06 84 LEU A N 1
ATOM 670 C CA . LEU A 1 84 ? 9.730 -0.100 -0.263 1.00 95.06 84 LEU A CA 1
ATOM 671 C C . LEU A 1 84 ? 10.778 -0.313 0.829 1.00 95.06 84 LEU A C 1
ATOM 673 O O . LEU A 1 84 ? 11.530 0.604 1.131 1.00 95.06 84 LEU A O 1
ATOM 677 N N . SER A 1 85 ? 10.870 -1.527 1.377 1.00 94.00 85 SER A N 1
ATOM 678 C CA . SER A 1 85 ? 11.887 -1.882 2.370 1.00 94.00 85 SER A CA 1
ATOM 679 C C . SER A 1 85 ? 13.305 -1.714 1.823 1.00 94.00 85 SER A C 1
ATOM 681 O O . SER A 1 85 ? 14.128 -1.072 2.467 1.00 94.00 85 SER A O 1
ATOM 683 N N . ALA A 1 86 ? 13.573 -2.224 0.617 1.00 93.25 86 ALA A N 1
ATOM 684 C CA . ALA A 1 86 ? 14.877 -2.086 -0.029 1.00 93.25 86 ALA A CA 1
ATOM 685 C C . ALA A 1 86 ? 15.230 -0.614 -0.309 1.00 93.25 86 ALA A C 1
ATOM 687 O O . ALA A 1 86 ? 16.341 -0.172 -0.016 1.00 93.25 86 ALA A O 1
ATOM 688 N N . ALA A 1 87 ? 14.266 0.171 -0.800 1.00 91.19 87 ALA A N 1
ATOM 689 C CA . ALA A 1 87 ? 14.445 1.602 -1.026 1.00 91.19 87 ALA A CA 1
ATOM 690 C C . ALA A 1 87 ? 14.711 2.369 0.281 1.00 91.19 87 ALA A C 1
ATOM 692 O O . ALA A 1 87 ? 15.533 3.287 0.307 1.00 91.19 87 ALA A O 1
ATOM 693 N N . MET A 1 88 ? 14.050 1.978 1.374 1.00 89.75 88 MET A N 1
ATOM 694 C CA . MET A 1 88 ? 14.269 2.548 2.703 1.00 89.75 88 MET A CA 1
ATOM 695 C C . MET A 1 88 ? 15.642 2.186 3.271 1.00 89.75 88 MET A C 1
ATOM 697 O O . MET A 1 88 ? 16.308 3.068 3.807 1.00 89.75 88 MET A O 1
ATOM 701 N N . ASP A 1 89 ? 16.107 0.943 3.115 1.00 90.94 89 ASP A N 1
ATOM 702 C CA . ASP A 1 89 ? 17.475 0.563 3.495 1.00 90.94 89 ASP A CA 1
ATOM 703 C C . ASP A 1 89 ? 18.503 1.433 2.764 1.00 90.94 89 ASP A C 1
ATOM 705 O O . ASP A 1 89 ? 19.389 2.019 3.388 1.00 90.94 89 ASP A O 1
ATOM 709 N N . SER A 1 90 ? 18.352 1.573 1.441 1.00 89.44 90 SER A N 1
ATOM 710 C CA . SER A 1 90 ? 19.222 2.427 0.628 1.00 89.44 90 SER A CA 1
ATOM 711 C C . SER A 1 90 ? 19.138 3.896 1.042 1.00 89.44 90 SER A C 1
ATOM 713 O O . SER A 1 90 ? 20.158 4.578 1.059 1.00 89.44 90 SER A O 1
ATOM 715 N N . TYR A 1 91 ? 17.952 4.390 1.407 1.00 87.50 91 TYR A N 1
ATOM 716 C CA . TYR A 1 91 ? 17.759 5.755 1.896 1.00 87.50 91 TYR A CA 1
ATOM 717 C C . TYR A 1 91 ? 18.459 6.002 3.239 1.00 87.50 91 TYR A C 1
ATOM 719 O O . TYR A 1 91 ? 19.089 7.042 3.410 1.00 87.50 91 TYR A O 1
ATOM 727 N N . ILE A 1 92 ? 18.373 5.054 4.177 1.00 85.44 92 ILE A N 1
ATOM 728 C CA . ILE A 1 92 ? 19.031 5.147 5.489 1.00 85.44 92 ILE A CA 1
ATOM 729 C C . ILE A 1 92 ? 20.555 5.117 5.331 1.00 85.44 92 ILE A C 1
ATOM 731 O O . ILE A 1 92 ? 21.254 5.868 6.007 1.00 85.44 92 ILE A O 1
ATOM 735 N N . GLN A 1 93 ? 21.073 4.284 4.424 1.00 85.94 93 GLN A N 1
ATOM 736 C CA . GLN A 1 93 ? 22.508 4.214 4.132 1.00 85.94 93 GLN A CA 1
ATOM 737 C C . GLN A 1 93 ? 23.015 5.448 3.373 1.00 85.94 93 GLN A C 1
ATOM 739 O O . GLN A 1 93 ? 24.115 5.932 3.632 1.00 85.94 93 GLN A O 1
ATOM 744 N N . SER A 1 94 ? 22.230 5.956 2.422 1.00 84.44 94 SER A N 1
ATOM 745 C CA . SER A 1 94 ? 22.572 7.107 1.591 1.00 84.44 94 SER A CA 1
ATOM 746 C C . SER A 1 94 ? 21.317 7.909 1.250 1.00 84.44 94 SER A C 1
ATOM 748 O O . SER A 1 94 ? 20.518 7.550 0.37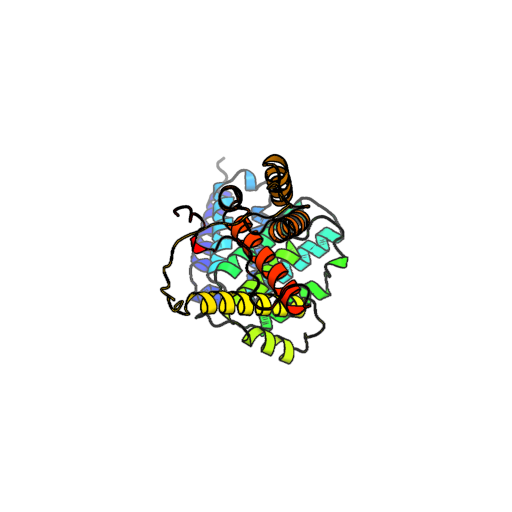4 1.00 84.44 94 SER A O 1
ATOM 750 N N . VAL A 1 95 ? 21.153 9.042 1.934 1.00 81.56 95 VAL A N 1
ATOM 751 C CA . VAL A 1 95 ? 20.045 9.964 1.678 1.00 81.56 95 VAL A CA 1
ATOM 752 C C . VAL A 1 95 ? 20.263 10.617 0.314 1.00 81.56 95 VAL A C 1
ATOM 754 O O . VAL A 1 95 ? 21.072 11.530 0.162 1.00 81.56 95 VAL A O 1
ATOM 757 N N . SER A 1 96 ? 19.533 10.143 -0.696 1.00 84.12 96 SER A N 1
ATOM 758 C CA . SER A 1 96 ? 19.597 10.653 -2.064 1.00 84.12 96 SER A CA 1
ATOM 759 C C . SER A 1 96 ? 18.208 11.010 -2.586 1.00 84.12 96 SER A C 1
ATOM 761 O O . SER A 1 96 ? 17.206 10.380 -2.241 1.00 84.12 96 SER A O 1
ATOM 763 N N . SER A 1 97 ? 18.142 12.008 -3.472 1.00 84.94 97 SER A N 1
ATOM 764 C CA . SER A 1 97 ? 16.890 12.387 -4.142 1.00 84.94 97 SER A CA 1
ATOM 765 C C . SER A 1 97 ? 16.319 11.255 -5.002 1.00 84.94 97 SER A C 1
ATOM 767 O O . SER A 1 97 ? 15.111 11.198 -5.218 1.00 84.94 97 SER A O 1
ATOM 769 N N . TYR A 1 98 ? 17.173 10.342 -5.468 1.00 87.44 98 TYR A N 1
ATOM 770 C CA . TYR A 1 98 ? 16.774 9.138 -6.187 1.00 87.44 98 TYR A CA 1
ATOM 771 C C . TYR A 1 98 ? 16.019 8.162 -5.274 1.00 87.44 98 TYR A C 1
ATOM 773 O O . TYR A 1 98 ? 14.893 7.783 -5.594 1.00 87.44 98 TYR A O 1
ATOM 781 N N . ASN A 1 99 ? 16.569 7.851 -4.094 1.00 87.06 99 ASN A N 1
ATOM 782 C CA . ASN A 1 99 ? 15.923 6.966 -3.118 1.00 87.06 99 ASN A CA 1
ATOM 783 C C . ASN A 1 99 ? 14.577 7.539 -2.644 1.00 87.06 99 ASN A C 1
ATOM 785 O O . ASN A 1 99 ? 13.588 6.811 -2.569 1.00 87.06 99 ASN A O 1
ATOM 789 N N . THR A 1 100 ? 14.492 8.858 -2.426 1.00 89.12 100 THR A N 1
ATOM 790 C CA . THR A 1 100 ? 13.220 9.531 -2.109 1.00 89.12 100 THR A CA 1
ATOM 791 C C . THR A 1 100 ? 12.177 9.346 -3.215 1.00 89.12 100 THR A C 1
ATOM 793 O O . THR A 1 100 ? 11.025 9.034 -2.918 1.00 89.12 100 THR A O 1
ATOM 796 N N . LYS A 1 101 ? 12.566 9.478 -4.492 1.00 90.88 101 LYS A N 1
ATOM 797 C CA . LYS A 1 101 ? 11.652 9.275 -5.630 1.00 90.88 101 LYS A CA 1
ATOM 798 C C . LYS A 1 101 ? 11.154 7.837 -5.728 1.00 90.88 101 LYS A C 1
ATOM 800 O O . LYS A 1 101 ? 9.976 7.647 -6.019 1.00 90.88 101 LYS A O 1
ATOM 805 N N . ILE A 1 102 ? 12.009 6.844 -5.462 1.00 91.50 102 ILE A N 1
ATOM 806 C CA . ILE A 1 102 ? 11.586 5.436 -5.409 1.00 91.50 102 ILE A CA 1
ATOM 807 C C . ILE A 1 102 ? 10.546 5.252 -4.304 1.00 91.50 102 ILE A C 1
ATOM 809 O O . ILE A 1 102 ? 9.471 4.722 -4.566 1.00 91.50 102 ILE A O 1
ATOM 813 N N . ILE A 1 103 ? 10.821 5.742 -3.091 1.00 92.56 103 ILE A N 1
ATOM 814 C CA . ILE A 1 103 ? 9.894 5.649 -1.953 1.00 92.56 103 ILE A CA 1
ATOM 815 C C . ILE A 1 103 ? 8.532 6.265 -2.304 1.00 92.56 103 ILE A C 1
ATOM 817 O O . ILE A 1 103 ? 7.494 5.630 -2.107 1.00 92.56 103 ILE A O 1
ATOM 821 N N . GLU A 1 104 ? 8.520 7.482 -2.851 1.00 92.31 104 GLU A N 1
ATOM 822 C CA . GLU A 1 104 ? 7.293 8.175 -3.256 1.00 92.31 104 GLU A CA 1
ATOM 823 C C . GLU A 1 104 ? 6.535 7.428 -4.359 1.00 92.31 104 GLU A C 1
ATOM 825 O O . GLU A 1 104 ? 5.307 7.318 -4.301 1.00 92.31 104 GLU A O 1
ATOM 830 N N . PHE A 1 105 ? 7.249 6.910 -5.360 1.00 93.00 105 PHE A N 1
ATOM 831 C CA . PHE A 1 105 ? 6.653 6.151 -6.454 1.00 93.00 105 PHE A CA 1
ATOM 832 C C . PHE A 1 105 ? 6.023 4.852 -5.941 1.00 93.00 105 PHE A C 1
ATOM 834 O O . PHE A 1 105 ? 4.846 4.597 -6.196 1.00 93.00 105 PHE A O 1
ATOM 841 N N . THR A 1 106 ? 6.750 4.081 -5.131 1.00 95.62 106 THR A N 1
ATOM 842 C CA . THR A 1 106 ? 6.251 2.843 -4.521 1.00 95.62 106 THR A CA 1
ATOM 843 C C . THR A 1 106 ? 5.032 3.103 -3.632 1.00 95.62 106 THR A C 1
ATOM 845 O O . THR A 1 106 ? 4.050 2.364 -3.707 1.00 95.62 106 THR A O 1
ATOM 848 N N . CYS A 1 107 ? 5.019 4.198 -2.863 1.00 94.94 107 CYS A N 1
ATOM 849 C CA . CYS A 1 107 ? 3.849 4.613 -2.080 1.00 94.94 107 CYS A CA 1
ATOM 850 C C . CYS A 1 107 ? 2.626 4.937 -2.960 1.00 94.94 107 CYS A C 1
ATOM 852 O O . CYS A 1 107 ? 1.507 4.537 -2.635 1.00 94.94 107 CYS A O 1
ATOM 854 N N . LYS A 1 108 ? 2.818 5.605 -4.106 1.00 93.31 108 LYS A N 1
ATOM 855 C CA . LYS A 1 108 ? 1.733 5.855 -5.075 1.00 93.31 108 LYS A CA 1
ATOM 856 C C . LYS A 1 108 ? 1.200 4.555 -5.676 1.00 93.31 108 LYS A C 1
ATOM 858 O O . LYS A 1 108 ? -0.009 4.412 -5.840 1.00 93.31 108 LYS A O 1
ATOM 863 N N . CYS A 1 109 ? 2.070 3.594 -5.970 1.00 95.56 109 CYS A N 1
ATOM 864 C CA . CYS A 1 109 ? 1.663 2.275 -6.452 1.00 95.56 109 CYS A CA 1
ATOM 865 C C . CYS A 1 109 ? 0.865 1.501 -5.397 1.00 95.56 109 CYS A C 1
ATOM 867 O O . CYS A 1 109 ? -0.181 0.945 -5.722 1.00 95.56 109 CYS A O 1
ATOM 869 N N . LEU A 1 110 ? 1.280 1.544 -4.129 1.00 97.06 110 LEU A N 1
ATOM 870 C CA . LEU A 1 110 ? 0.521 0.982 -3.005 1.00 97.06 110 LEU A CA 1
ATOM 871 C C . LEU A 1 110 ? -0.889 1.589 -2.910 1.00 97.06 110 LEU A C 1
ATOM 873 O O . LEU A 1 110 ? -1.866 0.855 -2.769 1.00 97.06 110 LEU A O 1
ATOM 877 N N . GLN A 1 111 ? -1.013 2.909 -3.073 1.00 93.94 111 GLN A N 1
ATOM 878 C CA . GLN A 1 111 ? -2.311 3.589 -3.134 1.00 93.94 111 GLN A CA 1
ATOM 879 C C . GLN A 1 111 ? -3.148 3.157 -4.351 1.00 93.94 111 GLN A C 1
ATOM 881 O O . GLN A 1 111 ? -4.368 3.054 -4.268 1.00 93.94 111 GLN A O 1
ATOM 886 N N . LYS A 1 112 ? -2.523 2.889 -5.501 1.00 93.50 112 LYS A N 1
ATOM 887 C CA . LYS A 1 112 ? -3.232 2.352 -6.672 1.00 93.50 112 LYS A CA 1
ATOM 888 C C . LYS A 1 112 ? -3.730 0.928 -6.453 1.00 93.50 112 LYS A C 1
ATOM 890 O O . LYS A 1 112 ? -4.818 0.601 -6.915 1.00 93.50 112 LYS A O 1
ATOM 895 N N . VAL A 1 113 ? -2.991 0.104 -5.714 1.00 96.06 113 VAL A N 1
ATOM 896 C CA . VAL A 1 113 ? -3.452 -1.241 -5.348 1.00 96.06 113 VAL A CA 1
ATOM 897 C C . VAL A 1 113 ? -4.625 -1.174 -4.364 1.00 96.06 113 VAL A C 1
ATOM 899 O O . VAL A 1 113 ? -5.587 -1.916 -4.544 1.00 96.06 113 VAL A O 1
ATOM 902 N N . SER A 1 114 ? -4.608 -0.271 -3.370 1.00 93.94 114 SER A N 1
ATOM 903 C CA . SER A 1 114 ? -5.720 -0.152 -2.405 1.00 93.94 114 SER A CA 1
ATOM 904 C C . SER A 1 114 ? -7.042 0.259 -3.058 1.00 93.94 114 SER A C 1
ATOM 906 O O . SER A 1 114 ? -8.100 -0.173 -2.612 1.00 93.94 114 SER A O 1
ATOM 908 N N . GLN A 1 115 ? -6.999 1.002 -4.169 1.00 93.44 115 GLN A N 1
ATOM 909 C CA . GLN A 1 115 ? -8.184 1.351 -4.971 1.00 93.44 115 GLN A CA 1
ATOM 910 C C . GLN A 1 115 ? -8.895 0.132 -5.583 1.00 93.44 115 GLN A C 1
ATOM 912 O O . GLN A 1 115 ? -10.040 0.252 -6.010 1.00 93.44 115 GLN A O 1
ATOM 917 N N . ARG A 1 116 ? -8.240 -1.036 -5.630 1.00 93.88 116 ARG A N 1
ATOM 918 C CA . ARG A 1 116 ? -8.821 -2.294 -6.127 1.00 93.88 116 ARG A CA 1
ATOM 919 C C . ARG A 1 116 ? -9.574 -3.068 -5.045 1.00 93.88 116 ARG A C 1
ATOM 921 O O . ARG A 1 116 ? -10.143 -4.117 -5.338 1.00 93.88 116 ARG A O 1
ATOM 928 N N . PHE A 1 117 ? -9.545 -2.608 -3.795 1.00 93.12 117 PHE A N 1
ATOM 929 C CA . PHE A 1 117 ? -10.242 -3.292 -2.717 1.00 93.12 117 PHE A CA 1
ATOM 930 C C . PHE A 1 117 ? -11.750 -3.136 -2.885 1.00 93.12 117 PHE A C 1
ATOM 932 O O . PHE A 1 117 ? -12.263 -2.047 -3.132 1.00 93.12 117 PHE A O 1
ATOM 939 N N . SER A 1 118 ? -12.466 -4.240 -2.718 1.00 90.75 118 SER A N 1
ATOM 940 C CA . SER A 1 118 ? -13.921 -4.246 -2.698 1.00 90.75 118 SER A CA 1
ATOM 941 C C . SER A 1 118 ? -14.435 -5.321 -1.745 1.00 90.75 118 SER A C 1
ATOM 943 O O . SER A 1 118 ? -13.688 -6.193 -1.281 1.00 90.75 118 SER A O 1
ATOM 945 N N . ARG A 1 119 ? -15.731 -5.259 -1.425 1.00 88.62 119 ARG A N 1
ATOM 946 C CA . ARG A 1 119 ? -16.365 -6.259 -0.556 1.00 88.62 119 ARG A CA 1
ATOM 947 C C . ARG A 1 119 ? -16.357 -7.648 -1.199 1.00 88.62 119 ARG A C 1
ATOM 949 O O . ARG A 1 119 ? -16.087 -8.617 -0.491 1.00 88.62 119 ARG A O 1
ATOM 956 N N . ASP A 1 120 ? -16.530 -7.712 -2.516 1.00 89.56 120 ASP A N 1
ATOM 957 C CA . ASP A 1 120 ? -16.726 -8.951 -3.281 1.00 89.56 120 ASP A CA 1
ATOM 958 C C . ASP A 1 120 ? -15.418 -9.672 -3.631 1.00 89.56 120 ASP A C 1
ATOM 960 O O . ASP A 1 120 ? -15.401 -10.883 -3.832 1.00 89.56 120 ASP A O 1
ATOM 964 N N . VAL A 1 121 ? -14.296 -8.950 -3.676 1.00 89.69 121 VAL A N 1
ATOM 965 C CA . VAL A 1 121 ? -12.992 -9.546 -3.993 1.00 89.69 121 VAL A CA 1
ATOM 966 C C . VAL A 1 121 ? -12.500 -10.408 -2.833 1.00 89.69 121 VAL A C 1
ATOM 968 O O . VAL A 1 121 ? -12.389 -9.938 -1.700 1.00 89.69 121 VAL A O 1
ATOM 971 N N . VAL A 1 122 ? -12.156 -11.666 -3.101 1.00 90.69 122 VAL A N 1
ATOM 972 C CA . VAL A 1 122 ? -11.499 -12.539 -2.119 1.00 90.69 122 VAL A CA 1
ATOM 973 C C . VAL A 1 122 ? -10.071 -12.041 -1.893 1.00 90.69 122 VAL A C 1
ATOM 975 O O . VAL A 1 122 ? -9.320 -11.861 -2.845 1.00 90.69 122 VAL A O 1
ATOM 978 N N . LEU A 1 123 ? -9.707 -11.801 -0.632 1.00 94.19 123 LEU A N 1
ATOM 979 C CA . LEU A 1 123 ? -8.390 -11.295 -0.244 1.00 94.19 123 LEU A CA 1
ATOM 980 C C . LEU A 1 123 ? -7.767 -12.214 0.799 1.00 94.19 123 LEU A C 1
ATOM 982 O O . LEU A 1 123 ? -8.427 -12.581 1.774 1.00 94.19 123 LEU A O 1
ATOM 986 N N . ASP A 1 124 ? -6.475 -12.495 0.654 1.00 95.44 124 ASP A N 1
ATOM 987 C CA . ASP A 1 124 ? -5.682 -13.078 1.735 1.00 95.44 124 ASP A CA 1
ATOM 988 C C . ASP A 1 124 ? -5.309 -11.985 2.751 1.00 95.44 124 ASP A C 1
ATOM 990 O O . ASP A 1 124 ? -4.263 -11.329 2.674 1.00 95.44 124 ASP A O 1
ATOM 994 N N . ILE A 1 125 ? -6.209 -11.781 3.717 1.00 96.44 125 ILE A N 1
ATOM 995 C CA . ILE A 1 125 ? -6.051 -10.808 4.805 1.00 96.44 125 ILE A CA 1
ATOM 996 C C . ILE A 1 125 ? -4.758 -11.079 5.587 1.00 96.44 125 ILE A C 1
ATOM 998 O O . ILE A 1 125 ? -4.026 -10.142 5.915 1.00 96.44 125 ILE A O 1
ATOM 1002 N N . ARG A 1 126 ? -4.434 -12.353 5.854 1.00 96.94 126 ARG A N 1
ATOM 1003 C CA . ARG A 1 126 ? -3.257 -12.730 6.650 1.00 96.94 126 ARG A CA 1
ATOM 1004 C C . ARG A 1 126 ? -1.970 -12.301 5.970 1.00 96.94 126 ARG A C 1
ATOM 1006 O O . ARG A 1 126 ? -1.077 -11.774 6.635 1.00 96.94 126 ARG A O 1
ATOM 1013 N N . ARG A 1 127 ? -1.866 -12.512 4.658 1.00 96.88 127 ARG A N 1
ATOM 1014 C CA . ARG A 1 127 ? -0.682 -12.132 3.883 1.00 96.88 127 ARG A CA 1
ATOM 1015 C C . ARG A 1 127 ? -0.454 -10.624 3.891 1.00 96.88 127 ARG A C 1
ATOM 1017 O O . ARG A 1 127 ? 0.671 -10.193 4.137 1.00 96.88 127 ARG A O 1
ATOM 1024 N N . ILE A 1 128 ? -1.510 -9.831 3.695 1.00 97.50 128 ILE A N 1
ATOM 1025 C CA . ILE A 1 128 ? -1.430 -8.360 3.720 1.00 97.50 128 ILE A CA 1
ATOM 1026 C C . ILE A 1 128 ? -0.994 -7.860 5.105 1.00 97.50 128 ILE A C 1
ATOM 1028 O O . ILE A 1 128 ? -0.095 -7.019 5.207 1.00 97.50 128 ILE A O 1
ATOM 1032 N N . LEU A 1 129 ? -1.592 -8.398 6.174 1.00 97.56 129 LEU A N 1
ATOM 1033 C CA . LEU A 1 129 ? -1.250 -8.033 7.550 1.00 97.56 129 LEU A CA 1
ATOM 1034 C C . LEU A 1 129 ? 0.198 -8.392 7.897 1.00 97.56 129 LEU A C 1
ATOM 1036 O O . LEU A 1 129 ? 0.919 -7.545 8.418 1.00 97.56 129 LEU A O 1
ATOM 1040 N N . ARG A 1 130 ? 0.655 -9.604 7.552 1.00 96.81 130 ARG A N 1
ATOM 1041 C CA . ARG A 1 130 ? 2.047 -10.030 7.775 1.00 96.81 130 ARG A CA 1
ATOM 1042 C C . ARG A 1 130 ? 3.044 -9.169 7.011 1.00 96.81 130 ARG A C 1
ATOM 1044 O O . ARG A 1 130 ? 4.054 -8.774 7.578 1.00 96.81 130 ARG A O 1
ATOM 1051 N N . ALA A 1 131 ? 2.771 -8.856 5.745 1.00 97.19 131 ALA A N 1
ATOM 1052 C CA . ALA A 1 131 ? 3.660 -8.007 4.955 1.00 97.19 131 ALA A CA 1
ATOM 1053 C C . ALA A 1 131 ? 3.771 -6.593 5.553 1.00 97.19 131 ALA A C 1
ATOM 1055 O O . ALA A 1 131 ? 4.870 -6.046 5.647 1.00 97.19 131 ALA A O 1
ATOM 1056 N N . SER A 1 132 ? 2.648 -6.034 6.013 1.00 96.44 132 SER A N 1
ATOM 1057 C CA . SER A 1 132 ? 2.608 -4.729 6.686 1.00 96.44 132 SER A CA 1
ATOM 1058 C C . SER A 1 132 ? 3.375 -4.748 8.009 1.00 96.44 132 SER A C 1
ATOM 1060 O O . SER A 1 132 ? 4.151 -3.840 8.294 1.00 96.44 132 SER A O 1
ATOM 1062 N N . GLU A 1 133 ? 3.188 -5.798 8.806 1.00 95.19 133 GLU A N 1
ATOM 1063 C CA . GLU A 1 133 ? 3.868 -5.967 10.086 1.00 95.19 133 GLU A CA 1
ATOM 1064 C C . GLU A 1 133 ? 5.377 -6.136 9.920 1.00 95.19 133 GLU A C 1
ATOM 1066 O O . GLU A 1 133 ? 6.142 -5.436 10.575 1.00 95.19 133 GLU A O 1
ATOM 1071 N N . ASN A 1 134 ? 5.812 -6.985 8.986 1.00 95.75 134 ASN A N 1
ATOM 1072 C CA . ASN A 1 134 ? 7.230 -7.173 8.680 1.00 95.75 134 ASN A CA 1
ATOM 1073 C C . ASN A 1 134 ? 7.906 -5.844 8.309 1.00 95.75 134 ASN A C 1
ATOM 1075 O O . ASN A 1 134 ? 9.044 -5.595 8.708 1.00 95.75 134 ASN A O 1
ATOM 1079 N N . TYR A 1 135 ? 7.201 -4.973 7.577 1.00 95.44 135 TYR A N 1
ATOM 1080 C CA . TYR A 1 135 ? 7.693 -3.631 7.285 1.00 95.44 135 TYR A CA 1
ATOM 1081 C C . TYR A 1 135 ? 7.845 -2.795 8.565 1.00 95.44 135 TYR A C 1
ATOM 1083 O O . TYR A 1 135 ? 8.911 -2.231 8.800 1.00 95.44 135 TYR A O 1
ATOM 1091 N N . PHE A 1 136 ? 6.813 -2.721 9.412 1.00 93.06 136 PHE A N 1
ATOM 1092 C CA . PHE A 1 136 ? 6.854 -1.903 10.631 1.00 93.06 136 PHE A CA 1
ATOM 1093 C C . PHE A 1 136 ? 7.851 -2.403 11.678 1.00 93.06 136 PHE A C 1
ATOM 1095 O O . PHE A 1 136 ? 8.423 -1.583 12.392 1.00 93.06 136 PHE A O 1
ATOM 1102 N N . GLN A 1 137 ? 8.093 -3.712 11.758 1.00 93.00 137 GLN A N 1
ATOM 1103 C CA . GLN A 1 137 ? 9.124 -4.276 12.634 1.00 93.00 137 GLN A CA 1
ATOM 1104 C C . GLN A 1 137 ? 10.522 -3.834 12.217 1.00 93.00 137 GLN A C 1
ATOM 1106 O O . GLN A 1 137 ? 11.353 -3.513 13.064 1.00 93.00 137 GLN A O 1
ATOM 1111 N N . ARG A 1 138 ? 10.777 -3.794 10.906 1.00 92.25 138 ARG A N 1
ATOM 1112 C CA . ARG A 1 138 ? 12.061 -3.354 10.364 1.00 92.25 138 ARG A CA 1
ATOM 1113 C C . ARG A 1 138 ? 12.226 -1.836 10.415 1.00 92.25 138 ARG A C 1
ATOM 1115 O O . ARG A 1 138 ? 13.325 -1.356 10.673 1.00 92.25 138 ARG A O 1
ATOM 1122 N N . PHE A 1 139 ? 11.137 -1.106 10.191 1.00 89.81 139 PHE A N 1
ATOM 1123 C CA . PHE A 1 139 ? 11.100 0.349 10.062 1.00 89.81 139 PHE A CA 1
ATOM 1124 C C . PHE A 1 139 ? 10.028 0.962 10.981 1.00 89.81 139 PHE A C 1
ATOM 1126 O O . PHE A 1 139 ? 9.000 1.459 10.499 1.00 89.81 139 PHE A O 1
ATOM 1133 N N . PRO A 1 140 ? 10.217 0.934 12.312 1.00 85.06 140 PRO A N 1
ATOM 1134 C CA . PRO A 1 140 ? 9.278 1.544 13.243 1.00 85.06 140 PRO A CA 1
ATOM 1135 C C . PRO A 1 140 ? 9.201 3.070 13.041 1.00 85.06 140 PRO A C 1
ATOM 1137 O O . PRO A 1 140 ? 10.222 3.706 12.775 1.00 85.06 140 PRO A O 1
ATOM 1140 N N . PRO A 1 141 ? 8.026 3.709 13.226 1.00 80.81 141 PRO A N 1
ATOM 1141 C CA . PRO A 1 141 ? 7.856 5.156 13.047 1.00 80.81 141 PRO A CA 1
ATOM 1142 C C . PRO A 1 141 ? 8.830 6.022 13.857 1.00 80.81 141 PRO A C 1
ATOM 1144 O O . PRO A 1 141 ? 9.169 7.125 13.438 1.00 80.81 141 PRO A O 1
ATOM 1147 N N . SER A 1 142 ? 9.300 5.519 15.003 1.00 77.62 142 SER A N 1
ATOM 1148 C CA . SER A 1 142 ? 10.298 6.183 15.848 1.00 77.62 142 SER A CA 1
ATOM 1149 C C . SER A 1 142 ? 11.643 6.405 15.148 1.00 77.62 142 SER A C 1
ATOM 1151 O O . SER A 1 142 ? 12.354 7.341 15.500 1.00 77.62 142 SER A O 1
ATOM 1153 N N . GLN A 1 143 ? 11.982 5.597 14.138 1.00 71.88 143 GLN A N 1
ATOM 1154 C CA . GLN A 1 143 ? 13.200 5.755 13.336 1.00 71.88 143 GLN A CA 1
ATOM 1155 C C . GLN A 1 143 ? 13.097 6.871 12.287 1.00 71.88 143 GLN A C 1
ATOM 1157 O O . GLN A 1 143 ? 14.088 7.175 11.627 1.00 71.88 143 GLN A O 1
ATOM 1162 N N . PHE A 1 144 ? 11.935 7.519 12.146 1.00 65.00 144 PHE A N 1
ATOM 1163 C CA . PHE A 1 144 ? 11.711 8.584 11.166 1.00 65.00 144 PHE A CA 1
ATOM 1164 C C . PHE A 1 144 ? 11.406 9.929 11.835 1.00 65.00 144 PHE A C 1
ATOM 1166 O O . PHE A 1 144 ? 10.306 10.465 11.665 1.00 65.00 144 PHE A O 1
ATOM 1173 N N . PRO A 1 145 ? 12.359 10.525 12.581 1.00 45.28 145 PRO A N 1
ATOM 1174 C CA . PRO A 1 145 ? 12.161 11.846 13.150 1.00 45.28 145 PRO A CA 1
ATOM 1175 C C . PRO A 1 145 ? 12.091 12.891 12.023 1.00 45.28 145 PRO A C 1
ATOM 1177 O O . PRO A 1 145 ? 13.094 13.392 11.525 1.00 45.28 145 PRO A O 1
ATOM 1180 N N . GLY A 1 146 ? 10.863 13.224 11.619 1.00 52.06 146 GLY A N 1
ATOM 1181 C CA . GLY A 1 146 ? 10.518 14.540 11.094 1.00 52.06 146 GLY A CA 1
ATOM 1182 C C . GLY A 1 146 ? 10.773 14.836 9.616 1.00 52.06 146 GLY A C 1
ATOM 1183 O O . GLY A 1 146 ? 11.334 15.895 9.355 1.00 52.06 146 GLY A O 1
ATOM 1184 N N . LYS A 1 147 ? 10.272 14.022 8.661 1.00 54.00 147 LYS A N 1
ATOM 1185 C CA . LYS A 1 147 ? 9.629 14.560 7.421 1.00 54.00 147 LYS A CA 1
ATOM 1186 C C . LYS A 1 147 ? 9.055 13.543 6.424 1.00 54.00 147 LYS A C 1
ATOM 1188 O O . LYS A 1 147 ? 8.128 13.922 5.718 1.00 54.00 147 LYS A O 1
ATOM 1193 N N . ASN A 1 148 ? 9.509 12.286 6.355 1.00 63.19 148 ASN A N 1
ATOM 1194 C CA . ASN A 1 148 ? 8.965 11.327 5.374 1.00 63.19 148 ASN A CA 1
ATOM 1195 C C . ASN A 1 148 ? 8.105 10.230 6.024 1.00 63.19 148 ASN A C 1
ATOM 1197 O O . ASN A 1 148 ? 8.450 9.054 6.014 1.00 63.19 148 ASN A O 1
ATOM 1201 N N . ASN A 1 149 ? 6.948 10.625 6.564 1.00 76.19 149 ASN A N 1
ATOM 1202 C CA . ASN A 1 149 ? 5.931 9.690 7.074 1.00 76.19 149 ASN A CA 1
ATOM 1203 C C . ASN A 1 149 ? 5.097 9.041 5.953 1.00 76.19 149 ASN A C 1
ATOM 1205 O O . ASN A 1 149 ? 4.098 8.370 6.230 1.00 76.19 149 ASN A O 1
ATOM 1209 N N . THR A 1 150 ? 5.470 9.250 4.688 1.00 87.00 150 THR A N 1
ATOM 1210 C CA . THR A 1 150 ? 4.742 8.752 3.515 1.00 87.00 150 THR A CA 1
ATOM 1211 C C . THR A 1 150 ? 4.610 7.226 3.513 1.00 87.00 150 THR A C 1
ATOM 1213 O O . THR A 1 150 ? 3.485 6.759 3.317 1.00 87.00 150 THR A O 1
ATOM 1216 N N . PRO A 1 151 ? 5.661 6.432 3.822 1.00 91.00 151 PRO A N 1
ATOM 1217 C CA . PRO A 1 151 ? 5.542 4.975 3.894 1.00 91.00 151 PRO A CA 1
ATOM 1218 C C . PRO A 1 151 ? 4.526 4.517 4.942 1.00 91.00 151 PRO A C 1
ATOM 1220 O O . PRO A 1 151 ? 3.577 3.803 4.625 1.00 91.00 151 PRO A O 1
ATOM 1223 N N . VAL A 1 152 ? 4.656 5.013 6.179 1.00 89.81 152 VAL A N 1
ATOM 1224 C CA . VAL A 1 152 ? 3.752 4.669 7.289 1.00 89.81 152 VAL A CA 1
ATOM 1225 C C . VAL A 1 152 ? 2.313 5.062 6.958 1.00 89.81 152 VAL A C 1
ATOM 1227 O O . VAL A 1 152 ? 1.387 4.284 7.178 1.00 89.81 152 VAL A O 1
ATOM 1230 N N . THR A 1 153 ? 2.116 6.248 6.378 1.00 89.88 153 THR A N 1
ATOM 1231 C CA . THR A 1 153 ? 0.792 6.741 5.977 1.00 89.88 153 THR A CA 1
ATOM 1232 C C . THR A 1 153 ? 0.172 5.876 4.882 1.00 89.88 153 THR A C 1
ATOM 1234 O O . THR A 1 153 ? -1.019 5.577 4.956 1.00 89.88 153 THR A O 1
ATOM 1237 N N . SER A 1 154 ? 0.969 5.439 3.905 1.00 93.25 154 SER A N 1
ATOM 1238 C CA . SER A 1 154 ? 0.514 4.602 2.789 1.00 93.25 154 SER A CA 1
ATOM 1239 C C . SER A 1 154 ? 0.115 3.203 3.260 1.00 93.25 154 SER A C 1
ATOM 1241 O O . SER A 1 154 ? -0.949 2.709 2.896 1.00 93.25 154 SER A O 1
ATOM 1243 N N . ILE A 1 155 ? 0.910 2.593 4.144 1.00 95.00 155 ILE A N 1
ATOM 1244 C CA . ILE A 1 155 ? 0.598 1.278 4.724 1.00 95.00 155 ILE A CA 1
ATOM 1245 C C . ILE A 1 155 ? -0.626 1.372 5.640 1.00 95.00 155 ILE A C 1
ATOM 1247 O O . ILE A 1 155 ? -1.535 0.548 5.552 1.00 95.00 155 ILE A O 1
ATOM 1251 N N . ARG A 1 156 ? -0.718 2.420 6.469 1.00 92.81 156 ARG A N 1
ATOM 1252 C CA . ARG A 1 156 ? -1.913 2.689 7.283 1.00 92.81 156 ARG A CA 1
ATOM 1253 C C . ARG A 1 156 ? -3.163 2.856 6.417 1.00 92.81 156 ARG A C 1
ATOM 1255 O O . ARG A 1 156 ? -4.230 2.382 6.802 1.00 92.81 156 ARG A O 1
ATOM 1262 N N . HIS A 1 157 ? -3.050 3.516 5.264 1.00 93.62 157 HIS A N 1
ATOM 1263 C CA . HIS A 1 157 ? -4.158 3.649 4.319 1.00 93.62 157 HIS A CA 1
ATOM 1264 C C . HIS A 1 157 ? -4.589 2.286 3.762 1.00 93.62 157 HIS A C 1
ATOM 1266 O O . HIS A 1 157 ? -5.776 1.988 3.813 1.00 93.62 157 HIS A O 1
ATOM 1272 N N . ILE A 1 158 ? -3.652 1.423 3.348 1.00 97.00 158 ILE A N 1
ATOM 1273 C CA . ILE A 1 158 ? -3.964 0.040 2.937 1.00 97.00 158 ILE A CA 1
ATOM 1274 C C . ILE A 1 158 ? -4.728 -0.706 4.034 1.00 97.00 158 ILE A C 1
ATOM 1276 O O . ILE A 1 158 ? -5.764 -1.305 3.760 1.00 97.00 158 ILE A O 1
ATOM 1280 N N . ILE A 1 159 ? -4.248 -0.647 5.279 1.00 96.12 159 ILE A N 1
ATOM 1281 C CA . ILE A 1 159 ? -4.910 -1.296 6.419 1.00 96.12 159 ILE A CA 1
ATOM 1282 C C . ILE A 1 159 ? -6.322 -0.730 6.623 1.00 96.12 159 ILE A C 1
ATOM 1284 O O . ILE A 1 159 ? -7.265 -1.484 6.852 1.00 96.12 159 ILE A O 1
ATOM 1288 N N . THR A 1 160 ? -6.481 0.589 6.507 1.00 93.12 160 THR A N 1
ATOM 1289 C CA . THR A 1 160 ? -7.786 1.249 6.648 1.00 93.12 160 THR A CA 1
ATOM 1290 C C . THR A 1 160 ? -8.759 0.773 5.571 1.00 93.12 160 THR A C 1
ATOM 1292 O O . THR A 1 160 ? -9.871 0.373 5.900 1.00 93.12 160 THR A O 1
ATOM 1295 N N . GLU A 1 161 ? -8.339 0.733 4.304 1.00 94.38 161 GLU A N 1
ATOM 1296 C CA . GLU A 1 161 ? -9.188 0.241 3.213 1.00 94.38 161 GLU A CA 1
ATOM 1297 C C . GLU A 1 161 ? -9.510 -1.251 3.350 1.00 94.38 161 GLU A C 1
ATOM 1299 O O . GLU A 1 161 ? -10.633 -1.673 3.061 1.00 94.38 161 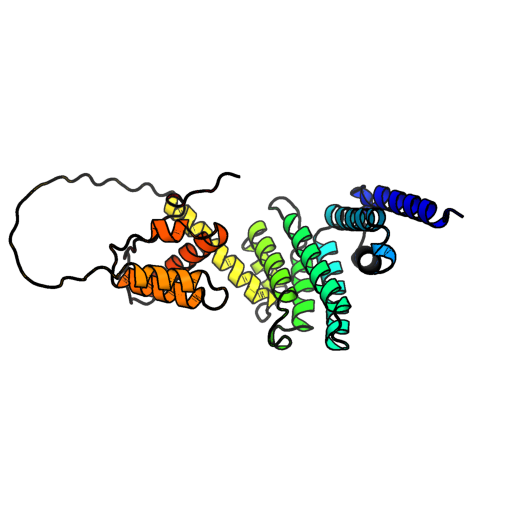GLU A O 1
ATOM 1304 N N . LEU A 1 162 ? -8.565 -2.056 3.850 1.00 96.06 162 LEU A N 1
ATOM 1305 C CA . LEU A 1 162 ? -8.799 -3.475 4.129 1.00 96.06 162 LEU A CA 1
ATOM 1306 C C . LEU A 1 162 ? -9.934 -3.641 5.145 1.00 96.06 162 LEU A C 1
ATOM 1308 O O . LEU A 1 162 ? -10.852 -4.434 4.934 1.00 96.06 162 LEU A O 1
ATOM 1312 N N . VAL A 1 163 ? -9.898 -2.851 6.221 1.00 94.75 163 VAL A N 1
ATOM 1313 C CA . VAL A 1 163 ? -10.934 -2.831 7.260 1.00 94.75 163 VAL A CA 1
ATOM 1314 C C . VAL A 1 163 ? -12.255 -2.262 6.735 1.00 94.75 163 VAL A C 1
ATOM 1316 O O . VAL A 1 163 ? -13.310 -2.785 7.083 1.00 94.75 163 VAL A O 1
ATOM 1319 N N . ASN A 1 164 ? -12.240 -1.255 5.861 1.00 90.69 164 ASN A N 1
ATOM 1320 C CA . ASN A 1 164 ? -13.456 -0.740 5.215 1.00 90.69 164 ASN A CA 1
ATOM 1321 C C . ASN A 1 164 ? -14.163 -1.809 4.372 1.00 90.69 164 ASN A C 1
ATOM 1323 O O . ASN A 1 164 ? -15.394 -1.877 4.350 1.00 90.69 164 ASN A O 1
ATOM 1327 N N . CYS A 1 165 ? -13.393 -2.665 3.698 1.00 92.19 165 CYS A N 1
ATOM 1328 C CA . CYS A 1 165 ? -13.937 -3.700 2.824 1.00 92.19 165 CYS A CA 1
ATOM 1329 C C . CYS A 1 165 ? -14.334 -4.977 3.572 1.00 92.19 165 CYS A C 1
ATOM 1331 O O . CYS A 1 165 ? -15.333 -5.600 3.222 1.00 92.19 165 CYS A O 1
ATOM 1333 N N . LYS A 1 166 ? -13.555 -5.392 4.579 1.00 93.06 166 LYS A N 1
ATOM 1334 C CA . LYS A 1 166 ? -13.716 -6.692 5.261 1.00 93.06 166 LYS A CA 1
ATOM 1335 C C . LYS A 1 166 ? -14.249 -6.585 6.692 1.00 93.06 166 LYS A C 1
ATOM 1337 O O . LYS A 1 166 ? -14.636 -7.591 7.291 1.00 93.06 166 LYS A O 1
ATOM 1342 N N . GLY A 1 167 ? -14.327 -5.377 7.236 1.00 90.19 167 GLY A N 1
ATOM 1343 C CA . GLY A 1 167 ? -14.898 -5.100 8.548 1.00 90.19 167 GLY A CA 1
ATOM 1344 C C . GLY A 1 167 ? -14.132 -5.777 9.683 1.00 90.19 167 GLY A C 1
ATOM 1345 O O . GLY A 1 167 ? -12.905 -5.880 9.670 1.00 90.19 167 GLY A O 1
ATOM 1346 N N . LYS A 1 168 ? -14.879 -6.269 10.676 1.00 90.69 168 LYS A N 1
ATOM 1347 C CA . LYS A 1 168 ? -14.331 -6.855 11.911 1.00 90.69 168 LYS A CA 1
ATOM 1348 C C . LYS A 1 168 ? -13.549 -8.153 11.699 1.00 90.69 168 LYS A C 1
ATOM 1350 O O . LYS A 1 168 ? -12.757 -8.510 12.564 1.00 90.69 168 LYS A O 1
ATOM 1355 N N . SER A 1 169 ? -13.721 -8.826 10.558 1.00 92.81 169 SER A N 1
ATOM 1356 C CA . SER A 1 169 ? -12.977 -10.056 10.244 1.00 92.81 169 SER A CA 1
ATOM 1357 C C . SER A 1 169 ? -11.460 -9.833 10.242 1.00 92.81 169 SER A C 1
ATOM 1359 O O . SER A 1 169 ? -10.712 -10.699 10.684 1.00 92.81 169 SER A O 1
ATOM 1361 N N . VAL A 1 170 ? -11.000 -8.635 9.859 1.00 95.06 170 VAL A N 1
ATOM 1362 C CA . VAL A 1 170 ? -9.576 -8.263 9.895 1.00 95.06 170 VAL A CA 1
ATOM 1363 C C . VAL A 1 170 ? -9.019 -8.308 11.320 1.00 95.06 170 VAL A C 1
ATOM 1365 O O . VAL A 1 170 ? -7.906 -8.780 11.529 1.00 95.06 170 VAL A O 1
ATOM 1368 N N . LEU A 1 171 ? -9.802 -7.875 12.315 1.00 93.81 171 LEU A N 1
ATOM 1369 C CA . LEU A 1 171 ? -9.395 -7.906 13.721 1.00 93.81 171 LEU A CA 1
ATOM 1370 C C . LEU A 1 171 ? -9.269 -9.348 14.233 1.00 93.81 171 LEU A C 1
ATOM 1372 O O . LEU A 1 171 ? -8.300 -9.675 14.918 1.00 93.81 171 LEU A O 1
ATOM 1376 N N . THR A 1 172 ? -10.213 -10.219 13.860 1.00 94.44 172 THR A N 1
ATOM 1377 C CA . THR A 1 172 ? -10.158 -11.658 14.165 1.00 94.44 172 THR A CA 1
ATOM 1378 C C . THR A 1 172 ? -8.897 -12.298 13.587 1.00 94.44 172 THR A C 1
ATOM 1380 O O . THR A 1 172 ? -8.211 -13.055 14.278 1.00 94.44 172 THR A O 1
ATOM 1383 N N . GLU A 1 173 ? -8.538 -11.943 12.352 1.00 96.19 173 GLU A N 1
ATOM 1384 C CA . GLU A 1 173 ? -7.306 -12.414 11.724 1.00 96.19 173 GLU A CA 1
ATOM 1385 C C . GLU A 1 173 ? -6.062 -11.936 12.479 1.00 96.19 173 GLU A C 1
ATOM 1387 O O . GLU A 1 173 ? -5.188 -12.752 12.774 1.00 96.19 173 GLU A O 1
ATOM 1392 N N . CYS A 1 174 ? -5.994 -10.666 12.893 1.00 94.44 174 CYS A N 1
ATOM 1393 C CA . CYS A 1 174 ? -4.870 -10.180 13.694 1.00 94.44 174 CYS A CA 1
ATOM 1394 C C . CYS A 1 174 ? -4.707 -10.932 15.025 1.00 94.44 174 CYS A C 1
ATOM 1396 O O . CYS A 1 174 ? -3.579 -11.226 15.423 1.00 94.44 174 CYS A O 1
ATOM 1398 N N . VAL A 1 175 ? -5.812 -11.261 15.707 1.00 94.31 175 VAL A N 1
ATOM 1399 C CA . VAL A 1 175 ? -5.783 -12.064 16.942 1.00 94.31 175 VAL A CA 1
ATOM 1400 C C . VAL A 1 175 ? -5.216 -13.453 16.660 1.00 94.31 175 VAL A C 1
ATOM 1402 O O . VAL A 1 175 ? -4.329 -13.907 17.374 1.00 94.31 175 VAL A O 1
ATOM 1405 N N . SER A 1 176 ? -5.663 -14.099 15.580 1.00 95.75 176 SER A N 1
ATOM 1406 C CA . SER A 1 176 ? -5.169 -15.424 15.185 1.00 95.75 176 SER A CA 1
ATOM 1407 C C . SER A 1 176 ? -3.692 -15.437 14.759 1.00 95.75 176 SER A C 1
ATOM 1409 O O . SER A 1 176 ? -3.047 -16.483 14.768 1.00 95.75 176 SER A O 1
ATOM 1411 N N . LEU A 1 177 ? -3.161 -14.276 14.371 1.00 94.50 177 LEU A N 1
ATOM 1412 C CA . LEU A 1 177 ? -1.762 -14.065 14.012 1.00 94.50 177 LEU A CA 1
ATOM 1413 C C . LEU A 1 177 ? -0.902 -13.594 15.197 1.00 94.50 177 LEU A C 1
ATOM 1415 O O . LEU A 1 177 ? 0.283 -13.341 14.996 1.00 94.50 177 LEU A O 1
ATOM 1419 N N . ASN A 1 178 ? -1.467 -13.486 16.406 1.00 94.62 178 ASN A N 1
ATOM 1420 C CA . ASN A 1 178 ? -0.800 -12.974 17.609 1.00 94.62 178 ASN A CA 1
ATOM 1421 C C . ASN A 1 178 ? -0.223 -11.554 17.445 1.00 94.62 178 ASN A C 1
ATOM 1423 O O . ASN A 1 178 ? 0.872 -11.250 17.917 1.00 94.62 178 ASN A O 1
ATOM 1427 N N . MET A 1 179 ? -0.950 -10.671 16.754 1.00 93.50 179 MET A N 1
ATOM 1428 C CA . MET A 1 179 ? -0.488 -9.314 16.439 1.00 93.50 179 MET A CA 1
ATOM 1429 C C . MET A 1 179 ? -0.924 -8.247 17.456 1.00 93.50 179 MET A C 1
ATOM 1431 O O . MET A 1 179 ? -0.702 -7.069 17.222 1.00 93.50 179 MET A O 1
ATOM 1435 N N . GLN A 1 180 ? -1.540 -8.599 18.586 1.00 91.75 180 GLN A N 1
ATOM 1436 C CA . GLN A 1 180 ? -2.212 -7.641 19.487 1.00 91.75 180 GLN A CA 1
ATOM 1437 C C . GLN A 1 180 ? -1.297 -6.530 20.031 1.00 91.75 180 GLN A C 1
ATOM 1439 O O . GLN A 1 180 ? -1.779 -5.467 20.412 1.00 91.75 180 GLN A O 1
ATOM 1444 N N . GLN A 1 181 ? 0.014 -6.771 20.073 1.00 89.88 181 GLN A N 1
ATOM 1445 C CA . GLN A 1 181 ? 1.014 -5.812 20.550 1.00 89.88 181 GLN A CA 1
ATOM 1446 C C . GLN A 1 181 ? 1.712 -5.047 19.417 1.00 89.88 181 GLN A C 1
ATOM 1448 O O . GLN A 1 181 ? 2.661 -4.307 19.668 1.00 89.88 181 GLN A O 1
ATOM 1453 N N . THR A 1 182 ? 1.278 -5.225 18.169 1.00 91.44 182 THR A N 1
ATOM 1454 C CA . THR A 1 182 ? 1.960 -4.647 17.015 1.00 91.44 182 THR A CA 1
ATOM 1455 C C . THR A 1 182 ? 1.331 -3.347 16.528 1.00 91.44 182 THR A C 1
ATOM 1457 O O . THR A 1 182 ? 0.153 -3.057 16.756 1.00 91.44 182 THR A O 1
ATOM 1460 N N . LEU A 1 183 ? 2.118 -2.551 15.801 1.00 88.94 183 LEU A N 1
ATOM 1461 C CA . LEU A 1 183 ? 1.638 -1.299 15.218 1.00 88.94 183 LEU A CA 1
ATOM 1462 C C . LEU A 1 183 ? 0.551 -1.541 14.160 1.00 88.94 183 LEU A C 1
ATOM 1464 O O . LEU A 1 183 ? -0.416 -0.781 14.079 1.00 88.94 183 LEU A O 1
ATOM 1468 N N . ALA A 1 184 ? 0.674 -2.614 13.370 1.00 91.56 184 ALA A N 1
ATOM 1469 C CA . ALA A 1 184 ? -0.355 -2.978 12.402 1.00 91.56 184 ALA A CA 1
ATOM 1470 C C . ALA A 1 184 ? -1.703 -3.251 13.094 1.00 91.56 184 ALA A C 1
ATOM 1472 O O . ALA A 1 184 ? -2.731 -2.768 12.619 1.00 91.56 184 ALA A O 1
ATOM 1473 N N . TYR A 1 185 ? -1.704 -3.940 14.243 1.00 93.56 185 TYR A N 1
ATOM 1474 C CA . TYR A 1 185 ? -2.921 -4.154 15.032 1.00 93.56 185 TYR A CA 1
ATOM 1475 C C . TYR A 1 185 ? -3.523 -2.848 15.545 1.00 93.56 185 TYR A C 1
ATOM 1477 O O . TYR A 1 185 ? -4.729 -2.653 15.421 1.00 93.56 185 TYR A O 1
ATOM 1485 N N . GLN A 1 186 ? -2.707 -1.919 16.051 1.00 90.38 186 GLN A N 1
ATOM 1486 C CA . GLN A 1 186 ? -3.196 -0.607 16.495 1.00 90.38 186 GLN A CA 1
ATOM 1487 C C . GLN A 1 186 ? -3.898 0.154 15.3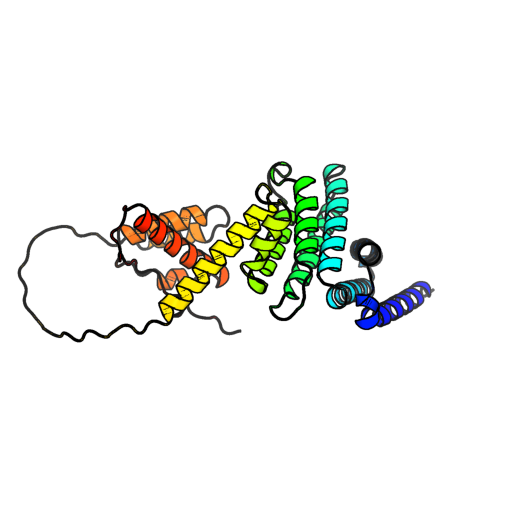60 1.00 90.38 186 GLN A C 1
ATOM 1489 O O . GLN A 1 186 ? -4.954 0.757 15.566 1.00 90.38 186 GLN A O 1
ATOM 1494 N N . PHE A 1 187 ? -3.357 0.096 14.138 1.00 92.00 187 PHE A N 1
ATOM 1495 C CA . PHE A 1 187 ? -4.009 0.694 12.971 1.00 92.00 187 PHE A CA 1
ATOM 1496 C C . PHE A 1 187 ? -5.308 -0.017 12.581 1.00 92.00 187 PHE A C 1
ATOM 1498 O O . PHE A 1 187 ? -6.282 0.668 12.265 1.00 92.00 187 PHE A O 1
ATOM 1505 N N . VAL A 1 188 ? -5.354 -1.353 12.640 1.00 93.25 188 VAL A N 1
ATOM 1506 C CA . VAL A 1 188 ? -6.589 -2.126 12.417 1.00 93.25 188 VAL A CA 1
ATOM 1507 C C . VAL A 1 188 ? -7.648 -1.747 13.448 1.00 93.25 188 VAL A C 1
ATOM 1509 O O . VAL A 1 188 ? -8.770 -1.414 13.075 1.00 93.25 188 VAL A O 1
ATOM 1512 N N . GLU A 1 189 ? -7.300 -1.738 14.733 1.00 89.94 189 GLU A N 1
ATOM 1513 C CA . GLU A 1 189 ? -8.225 -1.418 15.819 1.00 89.94 189 GLU A CA 1
ATOM 1514 C C . GLU A 1 189 ? -8.806 -0.006 15.661 1.00 89.94 189 GLU A C 1
ATOM 1516 O O . GLU A 1 189 ? -10.020 0.194 15.747 1.00 89.94 189 GLU A O 1
ATOM 1521 N N . MET A 1 190 ? -7.952 0.975 15.354 1.00 85.19 190 MET A N 1
ATOM 1522 C CA . MET A 1 190 ? -8.380 2.34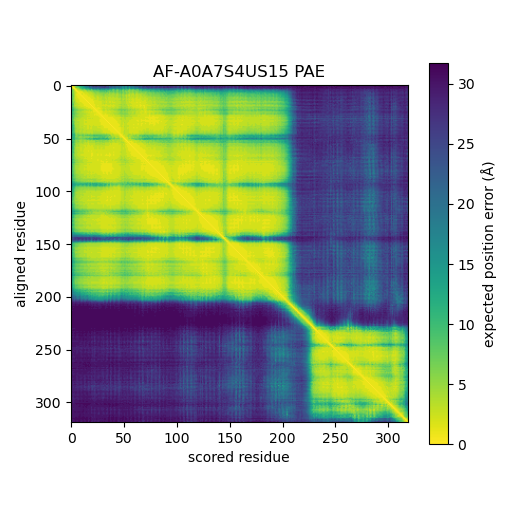7 15.094 1.00 85.19 190 MET A CA 1
ATOM 1523 C C . MET A 1 190 ? -9.327 2.434 13.887 1.00 85.19 190 MET A C 1
ATOM 1525 O O . MET A 1 190 ? -10.321 3.161 13.939 1.00 85.19 190 MET A O 1
ATOM 1529 N N . ALA A 1 191 ? -9.048 1.704 12.803 1.00 86.25 191 ALA A N 1
ATOM 1530 C CA . ALA A 1 191 ? -9.906 1.677 11.620 1.00 86.25 191 ALA A CA 1
ATOM 1531 C C . ALA A 1 191 ? -11.266 1.015 11.905 1.00 86.25 191 ALA A C 1
ATOM 1533 O O . ALA A 1 191 ? -12.296 1.547 11.494 1.00 86.25 191 ALA A O 1
ATOM 1534 N N . VAL A 1 192 ? -11.296 -0.082 12.672 1.00 87.31 192 VAL A N 1
ATOM 1535 C CA . VAL A 1 192 ? -12.545 -0.756 13.070 1.00 87.31 192 VAL A CA 1
ATOM 1536 C C . VAL A 1 192 ? -13.403 0.177 13.922 1.00 87.31 192 VAL A C 1
ATOM 1538 O O . VAL A 1 192 ? -14.566 0.393 13.588 1.00 87.31 192 VAL A O 1
ATOM 1541 N N . LYS A 1 193 ? -12.822 0.801 14.956 1.00 81.12 193 LYS A N 1
ATOM 1542 C CA . LYS A 1 193 ? -13.521 1.780 15.808 1.00 81.12 193 LYS A CA 1
ATOM 1543 C C . LYS A 1 193 ? -14.085 2.941 14.983 1.00 81.12 193 LYS A C 1
ATOM 1545 O O . LYS A 1 193 ? -15.212 3.375 15.204 1.00 81.12 193 LYS A O 1
ATOM 1550 N N . ASN A 1 194 ? -13.331 3.436 13.998 1.00 80.31 194 ASN A N 1
ATOM 1551 C CA . ASN A 1 194 ? -13.814 4.482 13.094 1.00 80.31 194 ASN A CA 1
ATOM 1552 C C . ASN A 1 194 ? -15.022 4.024 12.257 1.00 80.31 194 ASN A C 1
ATOM 1554 O O . ASN A 1 194 ? -15.948 4.813 12.069 1.00 80.31 194 ASN A O 1
ATOM 1558 N N . ASN A 1 195 ? -15.033 2.776 11.783 1.00 78.75 195 ASN A N 1
ATOM 1559 C CA . ASN A 1 195 ? -16.153 2.225 11.018 1.00 78.75 195 ASN A CA 1
ATOM 1560 C C . ASN A 1 195 ? -17.397 2.011 11.878 1.00 78.75 195 ASN A C 1
ATOM 1562 O O . ASN A 1 195 ? -18.484 2.385 11.450 1.00 78.75 195 ASN A O 1
ATOM 1566 N N . GLU A 1 196 ? -17.247 1.511 13.105 1.00 76.81 196 GLU A N 1
ATOM 1567 C CA . GLU A 1 196 ? -18.360 1.380 14.054 1.00 76.81 196 GLU A CA 1
ATOM 1568 C C . GLU A 1 196 ? -19.018 2.731 14.353 1.00 76.81 196 GLU A C 1
ATOM 1570 O O . GLU A 1 196 ? -20.243 2.843 14.354 1.00 76.81 196 GLU A O 1
ATOM 1575 N N . VAL A 1 197 ? -18.210 3.779 14.545 1.00 70.75 197 VAL A N 1
ATOM 1576 C CA . VAL A 1 197 ? -18.716 5.143 14.747 1.00 70.75 197 VAL A CA 1
ATOM 1577 C C . VAL A 1 197 ? -19.474 5.638 13.512 1.00 70.75 197 VAL A C 1
ATOM 1579 O O . VAL A 1 197 ? -20.555 6.204 13.657 1.00 70.75 197 VAL A O 1
ATOM 1582 N N . ASN A 1 198 ? -18.954 5.410 12.302 1.00 68.31 198 ASN A N 1
ATOM 1583 C CA . ASN A 1 198 ? -19.636 5.812 11.067 1.00 68.31 198 ASN A CA 1
ATOM 1584 C C . ASN A 1 198 ? -20.961 5.053 10.867 1.00 68.31 198 ASN A C 1
ATOM 1586 O O . ASN A 1 198 ? -21.962 5.657 10.494 1.00 68.31 198 ASN A O 1
ATOM 1590 N N . GLU A 1 199 ? -20.998 3.749 11.156 1.00 68.31 199 GLU A N 1
ATOM 1591 C CA . GLU A 1 199 ? -22.229 2.954 11.095 1.00 68.31 199 GLU A CA 1
ATOM 1592 C C . GLU A 1 199 ? -23.266 3.389 12.132 1.00 68.31 199 GLU A C 1
ATOM 1594 O O . GLU A 1 199 ? -24.465 3.361 11.853 1.00 68.31 199 GLU A O 1
ATOM 1599 N N . TYR A 1 200 ? -22.827 3.766 13.335 1.00 61.97 200 TYR A N 1
ATOM 1600 C CA . TYR A 1 200 ? -23.714 4.293 14.366 1.00 61.97 200 TYR A CA 1
ATOM 1601 C C . TYR A 1 200 ? -24.315 5.642 13.949 1.00 61.97 200 TYR A C 1
ATOM 1603 O O . TYR A 1 200 ? -25.516 5.838 14.106 1.00 61.97 200 TYR A O 1
ATOM 1611 N N . MET A 1 201 ? -23.513 6.538 13.363 1.00 50.94 201 MET A N 1
ATOM 1612 C CA . MET A 1 201 ? -24.003 7.813 12.818 1.00 50.94 201 MET A CA 1
ATOM 1613 C C . MET A 1 201 ? -25.051 7.585 11.720 1.00 50.94 201 MET A C 1
ATOM 1615 O O . MET A 1 201 ? -26.150 8.119 11.824 1.00 50.94 201 MET A O 1
ATOM 1619 N N . HIS A 1 202 ? -24.785 6.691 10.762 1.00 54.53 202 HIS A N 1
ATOM 1620 C CA . HIS A 1 202 ? -25.763 6.349 9.723 1.00 54.53 202 HIS A CA 1
ATOM 1621 C C . HIS A 1 202 ? -27.039 5.687 10.260 1.00 54.53 202 HIS A C 1
ATOM 1623 O O . HIS A 1 202 ? -28.122 5.901 9.726 1.00 54.53 202 HIS A O 1
ATOM 1629 N N . ARG A 1 203 ? -26.957 4.892 11.333 1.00 55.19 203 ARG A N 1
ATOM 1630 C CA . ARG A 1 203 ? -28.152 4.315 11.974 1.00 55.19 203 ARG A CA 1
ATOM 1631 C C . ARG A 1 203 ? -28.958 5.345 12.766 1.00 55.19 203 ARG A C 1
ATOM 1633 O O . ARG A 1 203 ? -30.185 5.270 12.775 1.00 55.19 203 ARG A O 1
ATOM 1640 N N . ALA A 1 204 ? -28.292 6.304 13.406 1.00 47.78 204 ALA A N 1
ATOM 1641 C CA . ALA A 1 204 ? -28.951 7.396 14.118 1.00 47.78 204 ALA A CA 1
ATOM 1642 C C . ALA A 1 204 ? -29.708 8.344 13.164 1.00 47.78 204 ALA A C 1
ATOM 1644 O O . ALA A 1 204 ? -30.731 8.897 13.557 1.00 47.78 204 ALA A O 1
ATOM 1645 N N . GLU A 1 205 ? -29.260 8.473 11.911 1.00 44.38 205 GLU A N 1
ATOM 1646 C CA . GLU A 1 205 ? -29.921 9.245 10.844 1.00 44.38 205 GLU A CA 1
ATOM 1647 C C . GLU A 1 205 ? -31.247 8.610 10.354 1.00 44.38 205 GLU A C 1
ATOM 1649 O O . GLU A 1 205 ? -32.148 9.326 9.930 1.00 44.38 205 GLU A O 1
ATOM 1654 N N . ILE A 1 206 ? -31.421 7.283 10.460 1.00 41.22 206 ILE A N 1
ATOM 1655 C CA . ILE A 1 206 ? -32.579 6.547 9.895 1.00 41.22 206 ILE A CA 1
ATOM 1656 C C . ILE A 1 206 ? -33.756 6.415 10.891 1.00 41.22 206 ILE A C 1
ATOM 1658 O O . ILE A 1 206 ? -34.839 5.954 10.530 1.00 41.22 206 ILE A O 1
ATOM 1662 N N . THR A 1 207 ? -33.601 6.837 12.150 1.00 33.75 207 THR A N 1
ATOM 1663 C CA . THR A 1 207 ? -34.697 6.754 13.136 1.00 33.75 207 THR A CA 1
ATOM 1664 C C . THR A 1 207 ? -35.662 7.937 12.946 1.00 33.75 207 THR A C 1
ATOM 1666 O O . THR A 1 207 ? -35.242 9.076 13.160 1.00 33.75 207 THR A O 1
ATOM 1669 N N . PRO A 1 208 ? -36.946 7.732 12.577 1.00 33.78 208 PRO A N 1
ATOM 1670 C CA . PRO A 1 208 ? -37.867 8.839 12.331 1.00 33.78 208 PRO A CA 1
ATOM 1671 C C . PRO A 1 208 ? -38.083 9.641 13.616 1.00 33.78 208 PRO A C 1
ATOM 1673 O O . PRO A 1 208 ? -38.538 9.101 14.629 1.00 33.78 208 PRO A O 1
ATOM 1676 N N . GLN A 1 209 ? -37.772 10.938 13.580 1.00 35.56 209 GLN A N 1
ATOM 1677 C CA . GLN A 1 209 ? -38.135 11.865 14.647 1.00 35.56 209 GLN A CA 1
ATOM 1678 C C . GLN A 1 209 ? -39.664 11.889 14.779 1.00 35.56 209 GLN A C 1
ATOM 1680 O O . GLN A 1 209 ? -40.367 12.386 13.900 1.00 35.56 209 GLN A O 1
ATOM 1685 N N . ARG A 1 210 ? -40.189 11.350 15.887 1.00 32.31 210 ARG A N 1
ATOM 1686 C CA . ARG A 1 210 ? -41.577 11.575 16.310 1.00 32.31 210 ARG A CA 1
ATOM 1687 C C . ARG A 1 210 ? -41.780 13.083 16.465 1.00 32.31 210 ARG A C 1
ATOM 1689 O O . ARG A 1 210 ? -41.254 13.689 17.394 1.00 32.31 210 ARG A O 1
ATOM 1696 N N . GLN A 1 211 ? -42.526 13.666 15.532 1.00 32.25 211 GLN A N 1
ATOM 1697 C CA . GLN A 1 211 ? -43.029 15.031 15.605 1.00 32.25 211 GLN A CA 1
ATOM 1698 C C . GLN A 1 211 ? -43.892 15.178 16.863 1.00 32.25 211 GLN A C 1
ATOM 1700 O O . GLN A 1 211 ? -44.948 14.557 16.967 1.00 32.25 211 GLN A O 1
ATOM 1705 N N . HIS A 1 212 ? -43.455 16.009 17.807 1.00 33.56 212 HIS A N 1
ATOM 1706 C CA . HIS A 1 212 ? -44.348 16.570 18.811 1.00 33.56 212 HIS A CA 1
ATOM 1707 C C . HIS A 1 212 ? -44.844 17.921 18.292 1.00 33.56 212 HIS A C 1
ATOM 1709 O O . HIS A 1 212 ? -44.094 18.894 18.245 1.00 33.56 212 HIS A O 1
ATOM 1715 N N . MET A 1 213 ? -46.109 17.949 17.865 1.00 35.41 213 MET A N 1
ATOM 1716 C CA . MET A 1 213 ? -46.897 19.176 17.779 1.00 35.41 213 MET A CA 1
ATOM 1717 C C . MET A 1 213 ? -47.163 19.703 19.192 1.00 35.41 213 MET A C 1
ATOM 1719 O O . MET A 1 213 ? -47.487 18.929 20.093 1.00 35.41 213 MET A O 1
ATOM 1723 N N . GLY A 1 214 ? -47.078 21.019 19.346 1.00 28.75 214 GLY A N 1
ATOM 1724 C CA . GLY A 1 214 ? -47.491 21.748 20.538 1.00 28.75 214 GLY A CA 1
ATOM 1725 C C . GLY A 1 214 ? -47.286 23.239 20.316 1.00 28.75 214 GLY A C 1
ATOM 1726 O O . GLY A 1 214 ? -46.202 23.757 20.561 1.00 28.75 214 GLY A O 1
ATOM 1727 N N . ALA A 1 215 ? -48.308 23.892 19.772 1.00 35.94 215 ALA A N 1
ATOM 1728 C CA . ALA A 1 215 ? -48.427 25.341 19.742 1.00 35.94 215 ALA A CA 1
ATOM 1729 C C . ALA A 1 215 ? -48.828 25.849 21.134 1.00 35.94 215 ALA A C 1
ATOM 1731 O O . ALA A 1 215 ? -49.639 25.191 21.774 1.00 35.94 215 ALA A O 1
ATOM 1732 N N . GLU A 1 216 ? -48.311 27.008 21.551 1.00 29.75 216 GLU A N 1
ATOM 1733 C CA . GLU A 1 216 ? -49.081 28.080 22.204 1.00 29.75 216 GLU A CA 1
ATOM 1734 C C . GLU A 1 216 ? -48.213 29.332 22.427 1.00 29.75 216 GLU A C 1
ATOM 1736 O O . GLU A 1 216 ? -46.986 29.267 22.498 1.00 29.75 216 GLU A O 1
ATOM 1741 N N . ALA A 1 217 ? -48.880 30.486 22.421 1.00 32.47 217 ALA A N 1
ATOM 1742 C CA . ALA A 1 217 ? -48.339 31.833 22.285 1.00 32.47 217 ALA A CA 1
ATOM 1743 C C . ALA A 1 217 ? -48.402 32.638 23.597 1.00 32.47 217 ALA A C 1
ATOM 1745 O O . ALA A 1 217 ? -49.322 32.426 24.379 1.00 32.47 217 ALA A O 1
ATOM 1746 N N . SER A 1 218 ? -47.526 33.657 23.709 1.00 31.72 218 SER A N 1
ATOM 1747 C CA . SER A 1 218 ? -47.546 34.823 24.639 1.00 31.72 218 SER A CA 1
ATOM 1748 C C . SER A 1 218 ? -47.511 34.493 26.149 1.00 31.72 218 SER A C 1
ATOM 1750 O O . SER A 1 218 ? -47.938 33.434 26.565 1.00 31.72 218 SER A O 1
ATOM 1752 N N . ASP A 1 219 ? -46.980 35.290 27.073 1.00 26.89 219 ASP A N 1
ATOM 1753 C CA . ASP A 1 219 ? -46.722 36.727 27.143 1.00 26.89 219 ASP A CA 1
ATOM 1754 C C . ASP A 1 219 ? -45.603 36.977 28.189 1.00 26.89 219 ASP A C 1
ATOM 1756 O O . ASP A 1 219 ? -45.285 36.096 28.991 1.00 26.89 219 ASP A O 1
ATOM 1760 N N . GLY A 1 220 ? -44.955 38.143 28.152 1.00 31.59 220 GLY A N 1
ATOM 1761 C CA . GLY A 1 220 ? -43.698 38.410 28.871 1.00 31.59 220 GLY A CA 1
ATOM 1762 C C . GLY A 1 220 ? -43.795 38.671 30.381 1.00 31.59 220 GLY A C 1
ATOM 1763 O O . GLY A 1 220 ? -44.818 39.131 30.860 1.00 31.59 220 GLY A O 1
ATOM 1764 N N . VAL A 1 221 ? -42.675 38.484 31.099 1.00 27.00 221 VAL A N 1
ATOM 1765 C CA . VAL A 1 221 ? -42.192 39.331 32.214 1.00 27.00 221 VAL A CA 1
ATOM 1766 C C . VAL A 1 221 ? -40.663 39.178 32.312 1.00 27.00 221 VAL A C 1
ATOM 1768 O O . VAL A 1 221 ? -40.105 38.088 32.222 1.00 27.00 221 VAL A O 1
ATOM 1771 N N . SER A 1 222 ? -40.000 40.318 32.464 1.00 31.20 222 SER A N 1
ATOM 1772 C CA . SER A 1 222 ? -38.567 40.579 32.624 1.00 31.20 222 SER A CA 1
ATOM 1773 C C . SER A 1 222 ? -37.923 39.987 33.887 1.00 31.20 222 SER A C 1
ATOM 1775 O O . SER A 1 222 ? -38.490 40.141 34.963 1.00 31.20 222 SER A O 1
ATOM 1777 N N . SER A 1 223 ? -36.683 39.482 33.778 1.00 29.78 223 SER A N 1
ATOM 1778 C CA . SER A 1 223 ? -35.597 39.808 34.725 1.00 29.78 223 SER A CA 1
ATOM 1779 C C . SER A 1 223 ? -34.206 39.348 34.247 1.00 29.78 223 SER A C 1
ATOM 1781 O O . SER A 1 223 ? -33.952 38.169 34.040 1.00 29.78 223 SER A O 1
ATOM 1783 N N . GLU A 1 224 ? -33.329 40.344 34.103 1.00 28.28 224 GLU A N 1
ATOM 1784 C CA . GLU A 1 224 ? -31.917 40.388 34.520 1.00 28.28 224 GLU A CA 1
ATOM 1785 C C . GLU A 1 224 ? -30.858 39.408 33.958 1.00 28.28 224 GLU A C 1
ATOM 1787 O O . GLU A 1 224 ? -30.687 38.278 34.394 1.00 28.28 224 GLU A O 1
ATOM 1792 N N . LYS A 1 225 ? -30.009 40.002 33.099 1.00 31.20 225 LYS A N 1
ATOM 1793 C CA . LYS A 1 225 ? -28.535 39.894 33.036 1.00 31.20 225 LYS A CA 1
ATOM 1794 C C . LYS A 1 225 ? -27.909 38.494 32.909 1.00 31.20 225 LYS A C 1
ATOM 1796 O O . LYS A 1 225 ? -27.437 37.913 33.875 1.00 31.20 225 LYS A O 1
ATOM 1801 N N . ASN A 1 226 ? -27.687 38.101 31.656 1.00 30.94 226 ASN A N 1
ATOM 1802 C CA . ASN A 1 226 ? -26.331 37.926 31.118 1.00 30.94 226 ASN A CA 1
ATOM 1803 C C . ASN A 1 226 ? -26.401 37.994 29.589 1.00 30.94 226 ASN A C 1
ATOM 1805 O O . ASN A 1 226 ? -26.813 37.054 28.918 1.00 30.94 226 ASN A O 1
ATOM 1809 N N . SER A 1 227 ? -26.035 39.145 29.029 1.00 35.03 227 SER A N 1
ATOM 1810 C CA . SER A 1 227 ? -25.791 39.286 27.598 1.00 35.03 227 SER A CA 1
ATOM 1811 C C . SER A 1 227 ? -24.506 38.531 27.250 1.00 35.03 227 SER A C 1
ATOM 1813 O O . SER A 1 227 ? -23.422 39.110 27.280 1.00 35.03 227 SER A O 1
ATOM 1815 N N . GLU A 1 228 ? -24.616 37.239 26.943 1.00 43.88 228 GLU A N 1
ATOM 1816 C CA . GLU A 1 228 ? -23.584 36.518 26.198 1.00 43.88 228 GLU A CA 1
ATOM 1817 C C . GLU A 1 228 ? -23.554 37.094 24.781 1.00 43.88 228 GLU A C 1
ATOM 1819 O O . GLU A 1 228 ? -24.253 36.653 23.869 1.00 43.88 228 GLU A O 1
ATOM 1824 N N . THR A 1 229 ? -22.783 38.167 24.613 1.00 56.19 229 THR A N 1
ATOM 1825 C CA . THR A 1 229 ? -22.387 38.673 23.302 1.00 56.19 229 THR A CA 1
ATOM 1826 C C . THR A 1 229 ? -21.812 37.514 22.500 1.00 56.19 229 THR A C 1
ATOM 1828 O O . THR A 1 229 ? -20.821 36.913 22.912 1.00 56.19 229 THR A O 1
ATOM 1831 N N . LEU A 1 230 ? -22.446 37.203 21.366 1.00 60.81 230 LEU A N 1
ATOM 1832 C CA . LEU A 1 230 ? -21.905 36.277 20.376 1.00 60.81 230 LEU A CA 1
ATOM 1833 C C . LEU A 1 230 ? -20.438 36.645 20.081 1.00 60.81 230 LEU A C 1
ATOM 1835 O O . LEU A 1 230 ? -20.113 37.837 20.019 1.00 60.81 230 LEU A O 1
ATOM 1839 N N . PRO A 1 231 ? -19.555 35.653 19.886 1.00 70.19 231 PRO A N 1
ATOM 1840 C CA . PRO A 1 231 ? -18.152 35.910 19.608 1.00 70.19 231 PRO A CA 1
ATOM 1841 C C . PRO A 1 231 ? -18.042 36.743 18.329 1.00 70.19 231 PRO A C 1
ATOM 1843 O O . PRO A 1 231 ? -18.788 36.524 17.368 1.00 70.19 231 PRO A O 1
ATOM 1846 N N . SER A 1 232 ? -17.134 37.725 18.318 1.00 72.81 232 SER A N 1
ATOM 1847 C CA . SER A 1 232 ? -16.968 38.589 17.148 1.00 72.81 232 SER A CA 1
ATOM 1848 C C . SER A 1 232 ? -16.597 37.754 15.918 1.00 72.81 232 SER A C 1
ATOM 1850 O O . SER A 1 232 ? -15.946 36.708 16.021 1.00 72.81 232 SER A O 1
ATOM 1852 N N . ALA A 1 233 ? -17.007 38.217 14.734 1.00 72.38 233 ALA A N 1
ATOM 1853 C CA . ALA A 1 233 ? -16.744 37.518 13.475 1.00 72.38 233 ALA A CA 1
ATOM 1854 C C . ALA A 1 233 ? -15.244 37.223 13.265 1.00 72.38 233 ALA A C 1
ATOM 1856 O O . ALA A 1 233 ? -14.893 36.190 12.693 1.00 72.38 233 ALA A O 1
ATOM 1857 N N . ASP A 1 234 ? -14.366 38.074 13.804 1.00 72.94 234 ASP A N 1
ATOM 1858 C CA . ASP A 1 234 ? -12.912 37.912 13.753 1.00 72.94 234 ASP A CA 1
ATOM 1859 C C . ASP A 1 234 ? -12.418 36.697 14.547 1.00 72.94 234 ASP A C 1
ATOM 1861 O O . ASP A 1 234 ? -11.509 35.999 14.098 1.00 72.94 234 ASP A O 1
ATOM 1865 N N . VAL A 1 235 ? -13.030 36.390 15.699 1.00 80.00 235 VAL A N 1
ATOM 1866 C CA . VAL A 1 235 ? -12.676 35.201 16.493 1.00 80.00 235 VAL A CA 1
ATOM 1867 C C . VAL A 1 235 ? -13.013 33.937 15.708 1.00 80.00 235 VAL A C 1
ATOM 1869 O O . VAL A 1 235 ? -12.159 33.066 15.546 1.00 80.00 235 VAL A O 1
ATOM 1872 N N . ILE A 1 236 ? -14.220 33.866 15.139 1.00 81.12 236 ILE A N 1
ATOM 1873 C CA . ILE A 1 236 ? -14.651 32.727 14.316 1.00 81.12 236 ILE A CA 1
ATOM 1874 C C . ILE A 1 236 ? -13.723 32.580 13.102 1.00 81.12 236 ILE A C 1
ATOM 1876 O O . ILE A 1 236 ? -13.246 31.482 12.806 1.00 81.12 236 ILE A O 1
ATOM 1880 N N . HIS A 1 237 ? -13.403 33.687 12.431 1.00 80.94 237 HIS A N 1
ATOM 188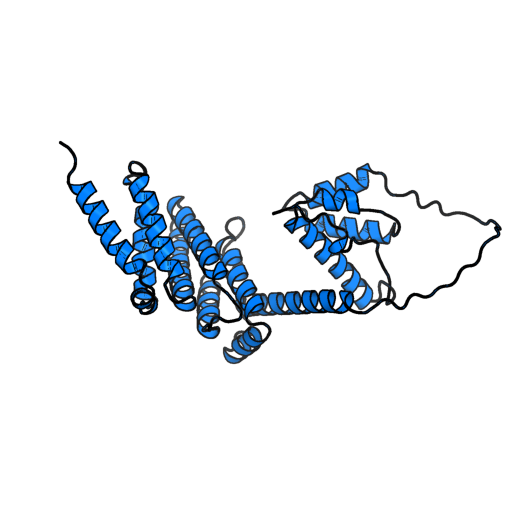1 C CA . HIS A 1 237 ? -12.498 33.682 11.288 1.00 80.94 237 HIS A CA 1
ATOM 1882 C C . HIS A 1 237 ? -11.093 33.175 11.658 1.00 80.94 237 HIS A C 1
ATOM 1884 O O . HIS A 1 237 ? -10.525 32.362 10.927 1.00 80.94 237 HIS A O 1
ATOM 1890 N N . ASN A 1 238 ? -10.546 33.589 12.804 1.00 82.69 238 ASN A N 1
ATOM 1891 C CA . ASN A 1 238 ? -9.230 33.154 13.280 1.00 82.69 238 ASN A CA 1
ATOM 1892 C C . ASN A 1 238 ? -9.192 31.659 13.617 1.00 82.69 238 ASN A C 1
ATOM 1894 O O . ASN A 1 238 ? -8.247 30.970 13.220 1.00 82.69 238 ASN A O 1
ATOM 1898 N N . VAL A 1 239 ? -10.242 31.129 14.250 1.00 86.12 239 VAL A N 1
ATOM 1899 C CA . VAL A 1 239 ? -10.365 29.686 14.502 1.00 86.12 239 VAL A CA 1
ATOM 1900 C C . VAL A 1 239 ? -10.405 28.909 13.186 1.00 86.12 239 VAL A C 1
ATOM 1902 O O . VAL A 1 239 ? -9.655 27.950 13.002 1.00 86.12 239 VAL A O 1
ATOM 1905 N N . PHE A 1 240 ? -11.199 29.351 12.207 1.00 84.94 240 PHE A N 1
ATOM 1906 C CA . PHE A 1 240 ? -11.242 28.695 10.896 1.00 84.94 240 PHE A CA 1
ATOM 1907 C C . PHE A 1 240 ? -9.947 28.864 10.085 1.00 84.94 240 PHE A C 1
ATOM 1909 O O . PHE A 1 240 ? -9.595 27.976 9.303 1.00 84.94 240 PHE A O 1
ATOM 1916 N N . ALA A 1 241 ? -9.198 29.951 10.283 1.00 81.31 241 ALA A N 1
ATOM 1917 C CA . ALA A 1 241 ? -7.860 30.114 9.721 1.00 81.31 241 ALA A CA 1
ATOM 1918 C C . ALA A 1 241 ? -6.862 29.117 10.336 1.00 81.31 241 ALA A C 1
ATOM 1920 O O . ALA A 1 241 ? -6.056 28.543 9.603 1.00 81.31 241 ALA A O 1
ATOM 1921 N N . SER A 1 242 ? -6.957 28.859 11.645 1.00 80.12 242 SER A N 1
ATOM 1922 C CA . SER A 1 242 ? -6.183 27.826 12.348 1.00 80.12 242 SER A CA 1
ATOM 1923 C C . SER A 1 242 ? -6.530 26.420 11.842 1.00 80.12 242 SER A C 1
ATOM 1925 O O . SER A 1 242 ? -5.643 25.651 11.474 1.00 80.12 242 SER A O 1
ATOM 1927 N N . ILE A 1 243 ? -7.823 26.123 11.661 1.00 85.00 243 ILE A N 1
ATOM 1928 C CA . ILE A 1 243 ? -8.303 24.845 11.106 1.00 85.00 243 ILE A CA 1
ATOM 1929 C C . ILE A 1 243 ? -7.725 24.575 9.707 1.00 85.00 243 ILE A C 1
ATOM 1931 O O . ILE A 1 243 ? -7.353 23.442 9.391 1.00 85.00 243 ILE A O 1
ATOM 1935 N N . LYS A 1 244 ? -7.611 25.610 8.865 1.00 76.19 244 LYS A N 1
ATOM 1936 C CA . LYS A 1 244 ? -7.053 25.499 7.507 1.00 76.19 244 LYS A CA 1
ATOM 1937 C C . LYS A 1 244 ? -5.539 25.237 7.481 1.00 76.19 244 LYS A C 1
ATOM 1939 O O . LYS A 1 244 ? -5.040 24.786 6.449 1.00 76.19 244 LYS A O 1
ATOM 1944 N N . ARG A 1 245 ? -4.802 25.498 8.567 1.00 75.75 245 ARG A N 1
ATOM 1945 C CA . ARG A 1 245 ? -3.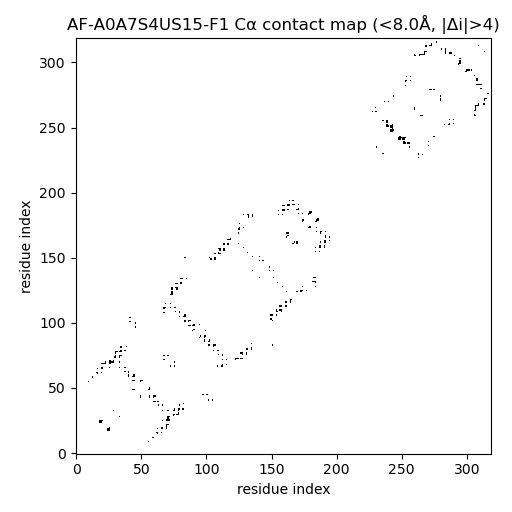348 25.277 8.652 1.00 75.75 245 ARG A CA 1
ATOM 1946 C C . ARG A 1 245 ? -3.046 23.838 9.078 1.00 75.75 245 ARG A C 1
ATOM 1948 O O . ARG A 1 245 ? -3.423 23.421 10.166 1.00 75.75 245 ARG A O 1
ATOM 1955 N N . LEU A 1 246 ? -2.309 23.099 8.241 1.00 62.28 246 LEU A N 1
ATOM 1956 C CA . LEU A 1 246 ? -2.036 21.655 8.392 1.00 62.28 246 LEU A CA 1
ATOM 1957 C C . LEU A 1 246 ? -1.437 21.234 9.748 1.00 62.28 246 LEU A C 1
ATOM 1959 O O . LEU A 1 246 ? -1.603 20.090 10.156 1.00 62.28 246 LEU A O 1
ATOM 1963 N N . ASN A 1 247 ? -0.724 22.129 10.432 1.00 68.81 247 ASN A N 1
ATOM 1964 C CA . ASN A 1 247 ? -0.076 21.880 11.723 1.00 68.81 247 ASN A CA 1
ATOM 1965 C C . ASN A 1 247 ? -0.873 22.398 12.935 1.00 68.81 247 ASN A C 1
ATOM 1967 O O . ASN A 1 247 ? -0.376 22.288 14.048 1.00 68.81 247 ASN A O 1
ATOM 1971 N N . GLN A 1 248 ? -2.050 22.996 12.723 1.00 75.50 248 GLN A N 1
ATOM 1972 C CA . GLN A 1 248 ? -2.899 23.575 13.778 1.00 75.50 248 GLN A CA 1
ATOM 1973 C C . GLN A 1 248 ? -4.360 23.110 13.678 1.00 75.50 248 GLN A C 1
ATOM 1975 O O . GLN A 1 248 ? -5.216 23.561 14.436 1.00 75.50 248 GLN A O 1
ATOM 1980 N N . THR A 1 249 ? -4.670 22.198 12.749 1.00 79.81 249 THR A N 1
ATOM 1981 C CA . THR A 1 249 ? -6.042 21.744 12.504 1.00 79.81 249 THR A CA 1
ATOM 1982 C C . THR A 1 249 ? -6.685 21.129 13.747 1.00 79.81 249 THR A C 1
ATOM 1984 O O . THR A 1 249 ? -7.865 21.360 13.996 1.00 79.81 249 THR A O 1
ATOM 1987 N N . GLU A 1 250 ? -5.947 20.350 14.541 1.00 79.88 250 GLU A N 1
ATOM 1988 C CA . GLU A 1 250 ? -6.515 19.710 15.730 1.00 79.88 250 GLU A CA 1
ATOM 1989 C C . GLU A 1 250 ? -6.771 20.711 16.865 1.00 79.88 250 GLU A C 1
ATOM 1991 O O . GLU A 1 250 ? -7.842 20.680 17.475 1.00 79.88 250 GLU A O 1
ATOM 1996 N N . GLU A 1 251 ? -5.828 21.617 17.119 1.00 83.00 251 GLU A N 1
ATOM 1997 C CA . GLU A 1 251 ? -5.964 22.718 18.074 1.00 83.00 251 GLU A CA 1
ATOM 1998 C C . GLU A 1 251 ? -7.133 23.631 17.694 1.00 83.00 251 GLU A C 1
ATOM 2000 O O . GLU A 1 251 ? -7.996 23.892 18.530 1.00 83.00 251 GLU A O 1
ATOM 2005 N N . GLY A 1 252 ? -7.230 24.024 16.420 1.00 84.62 252 GLY A N 1
ATOM 2006 C CA . GLY A 1 252 ? -8.328 24.848 15.916 1.00 84.62 252 GLY A CA 1
ATOM 2007 C C . GLY A 1 252 ? -9.697 24.174 16.058 1.00 84.62 252 GLY A C 1
ATOM 2008 O O . GLY A 1 252 ? -10.677 24.836 16.384 1.00 84.62 252 GLY A O 1
ATOM 2009 N N . ILE A 1 253 ? -9.791 22.847 15.892 1.00 88.44 253 ILE A N 1
ATOM 2010 C CA . ILE A 1 253 ? -11.051 22.121 16.130 1.00 88.44 253 ILE A CA 1
ATOM 2011 C C . ILE A 1 253 ? -11.404 22.078 17.626 1.00 88.44 253 ILE A C 1
ATOM 2013 O O . ILE A 1 253 ? -12.579 22.197 17.973 1.00 88.44 253 ILE A O 1
ATOM 2017 N N . LYS A 1 254 ? -10.420 21.917 18.522 1.00 87.19 254 LYS A N 1
ATOM 2018 C CA . LYS A 1 254 ? -10.653 21.964 19.979 1.00 87.19 254 LYS A CA 1
ATOM 2019 C C . LYS A 1 254 ? -11.128 23.350 20.420 1.00 87.19 254 LYS A C 1
ATOM 2021 O O . LYS A 1 254 ? -12.041 23.450 21.234 1.00 87.19 254 LYS A O 1
ATOM 2026 N N . GLU A 1 255 ? -10.548 24.402 19.853 1.00 87.12 255 GLU A N 1
ATOM 2027 C CA . GLU A 1 255 ? -10.949 25.788 20.099 1.00 87.12 255 GLU A CA 1
ATOM 2028 C C . GLU A 1 255 ? -12.360 26.074 19.566 1.00 87.12 255 GLU A C 1
ATOM 2030 O O . GLU A 1 255 ? -13.197 26.611 20.290 1.00 87.12 255 GLU A O 1
ATOM 2035 N N . LEU A 1 256 ? -12.677 25.605 18.353 1.00 89.06 256 LEU A N 1
ATOM 2036 C CA . LEU A 1 256 ? -14.030 25.677 17.794 1.00 89.06 256 LEU A CA 1
ATOM 2037 C C . LEU A 1 256 ? -15.056 24.955 18.674 1.00 89.06 256 LEU A C 1
ATOM 2039 O O . LEU A 1 256 ? -16.159 25.452 18.885 1.00 89.06 256 LEU A O 1
ATOM 2043 N N . PHE A 1 257 ? -14.697 23.783 19.199 1.00 86.75 257 PHE A N 1
ATOM 2044 C CA . PHE A 1 257 ? -15.557 23.022 20.098 1.00 86.75 257 PHE A CA 1
ATOM 2045 C C . PHE A 1 257 ? -15.819 23.768 21.411 1.00 86.75 257 PHE A C 1
ATOM 2047 O O . PHE A 1 257 ? -16.955 23.796 21.879 1.00 86.75 257 PHE A O 1
ATOM 2054 N N . LYS A 1 258 ? -14.795 24.416 21.977 1.00 86.62 258 LYS A N 1
ATOM 2055 C CA . LYS A 1 258 ? -14.940 25.266 23.162 1.00 86.62 258 LYS A CA 1
ATOM 2056 C C . LYS A 1 258 ? -15.900 26.433 22.896 1.00 86.62 258 LYS A C 1
ATOM 2058 O O . LYS A 1 258 ? -16.835 26.621 23.665 1.00 86.62 258 LYS A O 1
ATOM 2063 N N . LEU A 1 259 ? -15.743 27.124 21.765 1.00 84.81 259 LEU A N 1
ATOM 2064 C CA . LEU A 1 259 ? -16.636 28.220 21.368 1.00 84.81 259 LEU A CA 1
ATOM 2065 C C . LEU A 1 259 ? -18.084 27.764 21.156 1.00 84.81 259 LEU A C 1
ATOM 2067 O O . LEU A 1 259 ? -19.006 28.478 21.528 1.00 84.81 259 LEU A O 1
ATOM 2071 N N . LEU A 1 260 ? -18.307 26.575 20.588 1.00 83.00 260 LEU A N 1
ATOM 2072 C CA . LEU A 1 260 ? -19.657 26.019 20.429 1.00 83.00 260 LEU A CA 1
ATOM 2073 C C . LEU A 1 260 ? -20.320 25.700 21.776 1.00 83.00 260 LEU A C 1
ATOM 2075 O O . LEU A 1 260 ? -21.535 25.820 21.889 1.00 83.00 260 LEU A O 1
ATOM 2079 N N . LYS A 1 261 ? -19.542 25.304 22.791 1.00 81.69 261 LYS A N 1
ATOM 2080 C CA . LYS A 1 261 ? -20.046 25.080 24.156 1.00 81.69 261 LYS A CA 1
ATOM 2081 C C . LYS A 1 261 ? -20.407 26.379 24.863 1.00 81.69 261 LYS A C 1
ATOM 2083 O O . LYS A 1 261 ? -21.417 26.425 25.554 1.00 81.69 261 LYS A O 1
ATOM 2088 N N . GLU A 1 262 ? -19.573 27.399 24.693 1.00 80.62 262 GLU A N 1
ATOM 2089 C CA . GLU A 1 262 ? -19.789 28.737 25.253 1.00 80.62 262 GLU A CA 1
ATOM 2090 C C . GLU A 1 262 ? -20.930 29.468 24.531 1.00 80.62 262 GLU A C 1
ATOM 2092 O O . GLU A 1 262 ? -21.651 30.240 25.148 1.00 80.62 262 GLU A O 1
ATOM 2097 N N . HIS A 1 263 ? -21.147 29.182 23.243 1.00 79.75 263 HIS A N 1
ATOM 2098 C CA . HIS A 1 263 ? -22.185 29.814 22.430 1.00 79.75 263 HIS A CA 1
ATOM 2099 C C . HIS A 1 263 ? -22.953 28.789 21.574 1.00 79.75 263 HIS A C 1
ATOM 2101 O O . HIS A 1 263 ? -22.743 28.707 20.358 1.00 79.75 263 HIS A O 1
ATOM 2107 N N . PRO A 1 264 ? -23.906 28.036 22.159 1.00 71.31 264 PRO A N 1
ATOM 2108 C CA . PRO A 1 264 ? -24.642 26.975 21.457 1.00 71.31 264 PRO A CA 1
ATOM 2109 C C . PRO A 1 264 ? -25.459 27.453 20.245 1.00 71.31 264 PRO A C 1
ATOM 2111 O O . PRO A 1 264 ? -25.746 26.670 19.341 1.00 71.31 264 PRO A O 1
ATOM 2114 N N . GLN A 1 265 ? -25.809 28.743 20.208 1.00 68.25 265 GLN A N 1
ATOM 2115 C CA . GLN A 1 265 ? -26.566 29.388 19.127 1.00 68.25 265 GLN A CA 1
ATOM 2116 C C . GLN A 1 265 ? -25.693 29.755 17.907 1.00 68.25 265 GLN A C 1
ATOM 2118 O O . GLN A 1 265 ? -26.213 30.190 16.878 1.00 68.25 265 GLN A O 1
ATOM 2123 N N . MET A 1 266 ? -24.365 29.617 18.001 1.00 76.62 266 MET A N 1
ATOM 2124 C CA . MET A 1 266 ? -23.426 30.021 16.953 1.00 76.62 266 MET A CA 1
ATOM 2125 C C . MET A 1 266 ? -23.613 29.187 15.676 1.00 76.62 266 MET A C 1
ATOM 2127 O O . MET A 1 266 ? -23.477 27.965 15.685 1.00 76.62 266 MET A O 1
ATOM 2131 N N . ASN A 1 267 ? -23.868 29.857 14.547 1.00 77.44 267 ASN A N 1
ATOM 2132 C CA . ASN A 1 267 ? -23.974 29.208 13.242 1.00 77.44 267 ASN A CA 1
ATOM 2133 C C . ASN A 1 267 ? -22.616 29.189 12.525 1.00 77.44 267 ASN A C 1
ATOM 2135 O O . ASN A 1 267 ? -22.104 30.222 12.092 1.00 77.44 267 ASN A O 1
ATOM 2139 N N . ILE A 1 268 ? -22.053 27.994 12.355 1.00 82.88 268 ILE A N 1
ATOM 2140 C CA . ILE A 1 268 ? -20.756 27.786 11.694 1.00 82.88 268 ILE A CA 1
ATOM 2141 C C . ILE A 1 268 ? -20.881 27.291 10.246 1.00 82.88 268 ILE A C 1
ATOM 2143 O O . ILE A 1 268 ? -19.870 27.047 9.587 1.00 82.88 268 ILE A O 1
ATOM 2147 N N . LEU A 1 269 ? -22.101 27.141 9.721 1.00 77.88 269 LEU A N 1
ATOM 2148 C CA . LEU A 1 269 ? -22.369 26.488 8.438 1.00 77.88 269 LEU A CA 1
ATOM 2149 C C . LEU A 1 269 ? -21.667 27.176 7.257 1.00 77.88 269 LEU A C 1
ATOM 2151 O O . LEU A 1 269 ? -21.108 26.508 6.386 1.00 77.88 269 LEU A O 1
ATOM 2155 N N . SER A 1 270 ? -21.658 28.510 7.235 1.00 76.81 270 SER A N 1
ATOM 2156 C CA . SER A 1 270 ? -20.993 29.305 6.194 1.00 76.81 270 SER A CA 1
ATOM 2157 C C . SER A 1 270 ? -19.481 29.059 6.160 1.00 76.81 270 SER A C 1
ATOM 2159 O O . SER A 1 270 ? -18.916 28.800 5.098 1.00 76.81 270 SER A O 1
ATOM 2161 N N . HIS A 1 271 ? -18.838 29.052 7.327 1.00 80.31 271 HIS A N 1
ATOM 2162 C CA . HIS A 1 271 ? -17.405 28.813 7.478 1.00 80.31 271 HIS A CA 1
ATOM 2163 C C . HIS A 1 271 ? -17.029 27.357 7.181 1.00 80.31 271 HIS A C 1
ATOM 2165 O O . HIS A 1 271 ? -16.014 27.095 6.533 1.00 80.31 271 HIS A O 1
ATOM 2171 N N . MET A 1 272 ? -17.883 26.409 7.573 1.00 80.56 272 MET A N 1
ATOM 2172 C CA . MET A 1 272 ? -17.722 24.992 7.249 1.00 80.56 272 MET A CA 1
ATOM 2173 C C . MET A 1 272 ? -17.820 24.744 5.743 1.00 80.56 272 MET A C 1
ATOM 2175 O O . MET A 1 272 ? -17.010 24.001 5.195 1.00 80.56 272 MET A O 1
ATOM 2179 N N . ASN A 1 273 ? -18.752 25.401 5.049 1.00 77.56 273 ASN A N 1
ATOM 2180 C CA . ASN A 1 273 ? -18.880 25.314 3.592 1.00 77.56 273 ASN A CA 1
ATOM 2181 C C . ASN A 1 273 ? -17.718 25.970 2.828 1.00 77.56 273 ASN A C 1
ATOM 2183 O O . ASN A 1 273 ? -17.523 25.656 1.657 1.00 77.56 273 ASN A O 1
ATOM 2187 N N . ALA A 1 274 ? -16.926 26.829 3.475 1.00 79.44 274 ALA A N 1
ATOM 2188 C CA . ALA A 1 274 ? -15.702 27.391 2.904 1.00 79.44 274 ALA A CA 1
ATOM 2189 C C . ALA A 1 274 ? -14.478 26.454 3.022 1.00 79.44 274 ALA A C 1
ATOM 2191 O O . ALA A 1 274 ? -13.389 26.801 2.556 1.00 79.44 274 ALA A O 1
ATOM 2192 N N . LEU A 1 275 ? -14.617 25.291 3.671 1.00 77.50 275 LEU A N 1
ATOM 2193 C CA . LEU A 1 275 ? -13.598 24.240 3.712 1.00 77.50 275 LEU A CA 1
ATOM 2194 C C . LEU A 1 275 ? -13.775 23.268 2.537 1.00 77.50 275 LEU A C 1
ATOM 2196 O O . LEU A 1 275 ? -14.884 23.050 2.055 1.00 77.50 275 LEU A O 1
ATOM 2200 N N . ASN A 1 276 ? -12.684 22.625 2.106 1.00 73.62 276 ASN A N 1
ATOM 2201 C CA . ASN A 1 276 ? -12.777 21.539 1.127 1.00 73.62 276 ASN A CA 1
ATOM 2202 C C . ASN A 1 276 ? -13.561 20.342 1.708 1.00 73.62 276 ASN A C 1
ATOM 2204 O O . ASN A 1 276 ? -13.589 20.143 2.924 1.00 73.62 276 ASN A O 1
ATOM 2208 N N . THR A 1 277 ? -14.180 19.531 0.845 1.00 70.50 277 THR A N 1
ATOM 2209 C CA . THR A 1 277 ? -15.082 18.434 1.242 1.00 70.50 277 THR A CA 1
ATOM 2210 C C . THR A 1 277 ? -14.455 17.490 2.270 1.00 70.50 277 THR A C 1
ATOM 2212 O O . THR A 1 277 ? -15.077 17.189 3.288 1.00 70.50 277 THR A O 1
ATOM 2215 N N . SER A 1 278 ? -13.202 17.084 2.056 1.00 70.12 278 SER A N 1
ATOM 2216 C CA . SER A 1 278 ? -12.482 16.173 2.953 1.00 70.12 278 SER A CA 1
ATOM 2217 C C . SER A 1 278 ? -12.182 16.801 4.322 1.00 70.12 278 SER A C 1
ATOM 2219 O O . SER A 1 278 ? -12.415 16.165 5.350 1.00 70.12 278 SER A O 1
ATOM 2221 N N . HIS A 1 279 ? -11.723 18.058 4.366 1.00 75.38 279 HIS A N 1
ATOM 2222 C CA . HIS A 1 279 ? -11.481 18.812 5.604 1.00 75.38 279 HIS A CA 1
ATOM 2223 C C . HIS A 1 279 ? -12.771 19.080 6.365 1.00 75.38 279 HIS A C 1
ATOM 2225 O O . HIS A 1 279 ? -12.800 18.960 7.586 1.00 75.38 279 HIS A O 1
ATOM 2231 N N . ARG A 1 280 ? -13.843 19.417 5.655 1.00 77.94 280 ARG A N 1
ATOM 2232 C CA . ARG A 1 280 ? -15.153 19.679 6.240 1.00 77.94 280 ARG A CA 1
ATOM 2233 C C . ARG A 1 280 ? -15.690 18.438 6.954 1.00 77.94 280 ARG A C 1
ATOM 2235 O O . ARG A 1 280 ? -16.038 18.520 8.129 1.00 77.94 2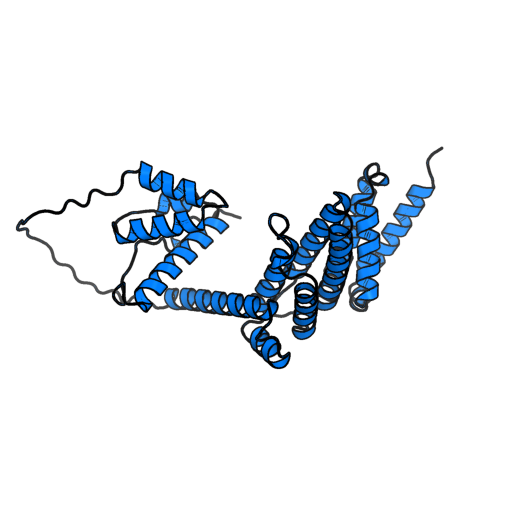80 ARG A O 1
ATOM 2242 N N . ILE A 1 281 ? -15.659 17.282 6.285 1.00 75.12 281 ILE A N 1
ATOM 2243 C CA . ILE A 1 281 ? -16.047 15.985 6.866 1.00 75.12 281 ILE A CA 1
ATOM 2244 C C . ILE A 1 281 ? -15.171 15.652 8.080 1.00 75.12 281 ILE A C 1
ATOM 2246 O O . ILE A 1 281 ? -15.680 15.225 9.116 1.00 75.12 281 ILE A O 1
ATOM 2250 N N . TYR A 1 282 ? -13.858 15.865 7.978 1.00 79.56 282 TYR A N 1
ATOM 2251 C CA . TYR A 1 282 ? -12.932 15.638 9.085 1.00 79.56 282 TYR A CA 1
ATOM 2252 C C . TYR A 1 282 ? -13.256 16.506 10.315 1.00 79.56 282 TYR A C 1
ATOM 2254 O O . TYR A 1 282 ? -13.328 15.980 11.428 1.00 79.56 282 TYR A O 1
ATOM 2262 N N . CYS A 1 283 ? -13.518 17.804 10.122 1.00 82.25 283 CYS A N 1
ATOM 2263 C CA . CYS A 1 283 ? -13.855 18.737 11.201 1.00 82.25 283 CYS A CA 1
ATOM 2264 C C . CYS A 1 283 ? -15.164 18.350 11.899 1.00 82.25 283 CYS A C 1
ATOM 2266 O O . CYS A 1 283 ? -15.176 18.218 13.121 1.00 82.25 283 CYS A O 1
ATOM 2268 N N . VAL A 1 284 ? -16.234 18.080 11.136 1.00 82.75 284 VAL A N 1
ATOM 2269 C CA . VAL A 1 284 ? -17.527 17.625 11.689 1.00 82.75 284 VAL A CA 1
ATOM 2270 C C . VAL A 1 284 ? -17.343 16.352 12.516 1.00 82.75 284 VAL A C 1
ATOM 2272 O O . VAL A 1 284 ? -17.752 16.297 13.677 1.00 82.75 284 VAL A O 1
ATOM 2275 N N . ARG A 1 285 ? -16.644 15.347 11.969 1.00 77.56 285 ARG A N 1
ATOM 2276 C CA . ARG A 1 285 ? -16.360 14.090 12.681 1.00 77.56 285 ARG A CA 1
ATOM 2277 C C . ARG A 1 285 ? -15.617 14.327 13.993 1.00 77.56 285 ARG A C 1
ATOM 2279 O O . ARG A 1 285 ? -15.929 13.689 14.998 1.00 77.56 285 ARG A O 1
ATOM 2286 N N . ARG A 1 286 ? -14.619 15.215 14.002 1.00 85.25 286 ARG A N 1
ATOM 2287 C CA . ARG A 1 286 ? -13.820 15.489 15.202 1.00 85.25 286 ARG A CA 1
ATOM 2288 C C . ARG A 1 286 ? -14.618 16.254 16.261 1.00 85.25 286 ARG A C 1
ATOM 2290 O O . ARG A 1 286 ? -14.511 15.885 17.427 1.00 85.25 286 ARG A O 1
ATOM 2297 N N . LEU A 1 287 ? -15.457 17.217 15.872 1.00 85.50 287 LEU A N 1
ATOM 2298 C CA . LEU A 1 287 ? -16.370 17.923 16.784 1.00 85.50 287 LEU A CA 1
ATOM 2299 C C . LEU A 1 287 ? -17.364 16.961 17.452 1.00 85.50 287 LEU A C 1
ATOM 2301 O O . LEU A 1 287 ? -17.510 16.982 18.672 1.00 85.50 287 LEU A O 1
ATOM 2305 N N . HIS A 1 288 ? -17.972 16.048 16.685 1.00 82.88 288 HIS A N 1
ATOM 2306 C CA . HIS A 1 288 ? -18.858 15.026 17.253 1.00 82.88 288 HIS A CA 1
ATOM 2307 C C . HIS A 1 288 ? -18.137 14.092 18.230 1.00 82.88 288 HIS A C 1
ATOM 2309 O O . HIS A 1 288 ? -18.700 13.734 19.261 1.00 82.88 288 HIS A O 1
ATOM 2315 N N . ARG A 1 289 ? -16.882 13.713 17.954 1.00 81.69 289 ARG A N 1
ATOM 2316 C CA . ARG A 1 289 ? -16.090 12.892 18.888 1.00 81.69 289 ARG A CA 1
ATOM 2317 C C . ARG A 1 289 ? -15.819 13.605 20.206 1.00 81.69 289 ARG A C 1
ATOM 2319 O O . ARG A 1 289 ? -15.896 12.963 21.246 1.00 81.69 289 ARG A O 1
ATOM 2326 N N . LEU A 1 290 ? -15.495 14.897 20.160 1.00 84.38 290 LEU A N 1
ATOM 2327 C CA . LEU A 1 290 ? -15.285 15.698 21.367 1.00 84.38 290 LEU A CA 1
ATOM 2328 C C . LEU A 1 290 ? -16.582 15.813 22.179 1.00 84.38 290 LEU A C 1
ATOM 2330 O O . LEU A 1 290 ? -16.563 15.595 23.385 1.00 84.38 290 LEU A O 1
ATOM 2334 N N . LEU A 1 291 ? -17.720 16.029 21.510 1.00 81.25 291 LEU A N 1
ATOM 2335 C CA . LEU A 1 291 ? -19.035 16.038 22.154 1.00 81.25 291 LEU A CA 1
ATOM 2336 C C . LEU A 1 291 ? -19.336 14.715 22.872 1.00 81.25 291 LEU A C 1
ATOM 2338 O O . LEU A 1 291 ? -19.717 14.717 24.038 1.00 81.25 291 LEU A O 1
ATOM 2342 N N . GLN A 1 292 ? -19.131 13.583 22.195 1.00 79.44 292 GLN A N 1
ATOM 2343 C CA . GLN A 1 292 ? -19.376 12.262 22.780 1.00 79.44 292 GLN A CA 1
ATOM 2344 C C . GLN A 1 292 ? -18.423 11.944 23.936 1.00 79.44 292 GLN A C 1
ATOM 2346 O O . GLN A 1 292 ? -18.850 11.364 24.930 1.00 79.44 292 GLN A O 1
ATOM 2351 N N . ALA A 1 293 ? -17.153 12.344 23.834 1.00 78.25 293 ALA A N 1
ATOM 2352 C CA . ALA A 1 293 ? -16.183 12.174 24.913 1.00 78.25 293 ALA A CA 1
ATOM 2353 C C . ALA A 1 293 ? -16.586 12.957 26.174 1.00 78.25 293 ALA A C 1
ATOM 2355 O O . ALA A 1 293 ? -16.472 12.433 27.281 1.00 78.25 293 ALA A O 1
ATOM 2356 N N . ASP A 1 294 ? -17.116 14.170 26.011 1.00 80.50 294 ASP A N 1
ATOM 2357 C CA . ASP A 1 294 ? -17.554 15.004 27.131 1.00 80.50 294 ASP A CA 1
ATOM 2358 C C . ASP A 1 294 ? -18.883 14.546 27.742 1.00 80.50 294 ASP A C 1
ATOM 2360 O O . ASP A 1 294 ? -19.078 14.649 28.952 1.00 80.50 294 ASP A O 1
ATOM 2364 N N . ILE A 1 295 ? -19.781 13.972 26.938 1.00 72.44 295 ILE A N 1
ATOM 2365 C CA . ILE A 1 295 ? -20.981 13.298 27.452 1.00 72.44 295 ILE A CA 1
ATOM 2366 C C . ILE A 1 295 ? -20.587 12.031 28.229 1.00 72.44 295 ILE A C 1
ATOM 2368 O O . ILE A 1 295 ? -21.115 11.773 29.309 1.00 72.44 295 ILE A O 1
ATOM 2372 N N . ALA A 1 296 ? -19.646 11.240 27.704 1.00 75.19 296 ALA A N 1
ATOM 2373 C CA . ALA A 1 296 ? -19.190 10.005 28.341 1.00 75.19 296 ALA A CA 1
ATOM 2374 C C . ALA A 1 296 ? -18.427 10.254 29.653 1.00 75.19 296 ALA A C 1
ATOM 2376 O O . ALA A 1 296 ? -18.530 9.450 30.576 1.00 75.19 296 ALA A O 1
ATOM 2377 N N . SER A 1 297 ? -17.692 11.365 29.751 1.00 78.44 297 SER A N 1
ATOM 2378 C CA . SER A 1 297 ? -16.976 11.773 30.968 1.00 78.44 297 SER A CA 1
ATOM 2379 C C . SER A 1 297 ? -17.862 12.471 32.006 1.00 78.44 297 SER A C 1
ATOM 2381 O O . SER A 1 297 ? -17.391 12.776 33.099 1.00 78.44 297 SER A O 1
ATOM 2383 N N . GLY A 1 298 ? -19.140 12.717 31.692 1.00 72.75 298 GLY A N 1
ATOM 2384 C CA . GLY A 1 298 ? -20.079 13.410 32.576 1.00 72.75 298 GLY A CA 1
ATOM 2385 C C . GLY A 1 298 ? -19.887 14.929 32.636 1.00 72.75 298 GLY A C 1
ATOM 2386 O O . GLY A 1 298 ? -20.565 15.587 33.420 1.00 72.75 298 GLY A O 1
ATOM 2387 N N . LEU A 1 299 ? -19.003 15.496 31.803 1.00 73.31 299 LEU A N 1
ATOM 2388 C CA . LEU A 1 299 ? -18.822 16.946 31.661 1.00 73.31 299 LEU A CA 1
ATOM 2389 C C . LEU A 1 299 ? -20.020 17.619 30.981 1.00 73.31 299 LEU A C 1
ATOM 2391 O O . LEU A 1 299 ? -20.233 18.817 31.154 1.00 73.31 299 LEU A O 1
ATOM 2395 N N . LEU A 1 300 ? -20.789 16.863 30.197 1.00 76.69 300 LEU A N 1
ATOM 2396 C CA . LEU A 1 300 ? -22.041 17.303 29.595 1.00 76.69 300 LEU A CA 1
ATOM 2397 C C . LEU A 1 300 ? -23.173 16.316 29.913 1.00 76.69 300 LEU A C 1
ATOM 2399 O O . LEU A 1 300 ? -22.940 15.105 29.961 1.00 76.69 300 LEU A O 1
ATOM 2403 N N . PRO A 1 301 ? -24.414 16.800 30.094 1.00 68.81 301 PRO A N 1
ATOM 2404 C CA . PRO A 1 301 ? -25.557 15.931 30.328 1.00 68.81 301 PRO A CA 1
ATOM 2405 C C . PRO A 1 301 ? -25.852 15.041 29.111 1.00 68.81 301 PRO A C 1
ATOM 2407 O O . PRO A 1 301 ? -25.641 15.419 27.954 1.00 68.81 301 PRO A O 1
ATOM 2410 N N . LYS A 1 302 ? -26.390 13.843 29.371 1.00 57.22 302 LYS A N 1
ATOM 2411 C CA . LYS A 1 302 ? -26.852 12.932 28.314 1.00 57.22 302 LYS A CA 1
ATOM 2412 C C . LYS A 1 302 ? -27.942 13.625 27.491 1.00 57.22 302 LYS A C 1
ATOM 2414 O O . LYS A 1 302 ? -28.951 14.047 28.045 1.00 57.22 302 LYS A O 1
ATOM 2419 N N . GLY A 1 303 ? -27.732 13.724 26.179 1.00 56.53 303 GLY A N 1
ATOM 2420 C CA . GLY A 1 303 ? -28.649 14.409 25.261 1.00 56.53 303 GLY A CA 1
ATOM 2421 C C . GLY A 1 303 ? -28.309 15.877 24.979 1.00 56.53 303 GLY A C 1
ATOM 2422 O O . GLY A 1 303 ? -29.082 16.534 24.294 1.00 56.53 303 GLY A O 1
ATOM 2423 N N . TYR A 1 304 ? -27.171 16.393 25.461 1.00 63.59 304 TYR A N 1
ATOM 2424 C CA . TYR A 1 304 ? -26.698 17.733 25.100 1.00 63.59 304 TYR A CA 1
ATOM 2425 C C . TYR A 1 304 ? -26.412 17.840 23.592 1.00 63.59 304 TYR A C 1
ATOM 2427 O O . TYR A 1 304 ? -25.677 17.021 23.032 1.00 63.59 304 TYR A O 1
ATOM 2435 N N . VAL A 1 305 ? -26.986 18.854 22.938 1.00 68.44 305 VAL A N 1
ATOM 2436 C CA . VAL A 1 305 ? -26.868 19.084 21.491 1.00 68.44 305 VAL A CA 1
ATOM 2437 C C . VAL A 1 305 ? -26.107 20.381 21.243 1.00 68.44 305 VAL A C 1
ATOM 2439 O O . VAL A 1 305 ? -26.474 21.431 21.758 1.00 68.44 305 VAL A O 1
ATOM 2442 N N . LEU A 1 306 ? -25.064 20.302 20.419 1.00 75.06 306 LEU A N 1
ATOM 2443 C CA . LEU A 1 306 ? -24.395 21.467 19.844 1.00 75.06 306 LEU A CA 1
ATOM 2444 C C . LEU A 1 306 ? -24.874 21.676 18.411 1.00 75.06 306 LEU A C 1
ATOM 2446 O O . LEU A 1 306 ? -25.154 20.700 17.710 1.00 75.06 306 LEU A O 1
ATOM 2450 N N . ASN A 1 307 ? -24.895 22.931 17.958 1.00 72.38 307 ASN A N 1
ATOM 2451 C CA . ASN A 1 307 ? -25.207 23.299 16.576 1.00 72.38 307 ASN A CA 1
ATOM 2452 C C . ASN A 1 307 ? -24.039 22.965 15.623 1.00 72.38 307 ASN A C 1
ATOM 2454 O O . ASN A 1 307 ? -23.406 23.833 15.019 1.00 72.38 307 ASN A O 1
ATOM 2458 N N . ILE A 1 308 ? -23.694 21.680 15.552 1.00 75.00 308 ILE A N 1
ATOM 2459 C CA . ILE A 1 308 ? -22.727 21.129 14.607 1.00 75.00 308 ILE A CA 1
ATOM 2460 C C . ILE A 1 308 ? -23.510 20.794 13.329 1.00 75.00 308 ILE A C 1
ATOM 2462 O O . ILE A 1 308 ? -24.458 20.011 13.413 1.00 75.00 308 ILE A O 1
ATOM 2466 N N . PRO A 1 309 ? -23.140 21.354 12.161 1.00 69.88 309 PRO A N 1
ATOM 2467 C CA . PRO A 1 309 ? -23.810 21.060 10.900 1.00 69.88 309 PRO A CA 1
ATOM 2468 C C . PRO A 1 309 ? -23.886 19.561 10.634 1.00 69.88 309 PRO A C 1
ATOM 2470 O O . PRO A 1 309 ? -22.862 18.868 10.719 1.00 69.88 309 PRO A O 1
ATOM 2473 N N . LYS A 1 310 ? -25.074 19.070 10.273 1.00 65.25 310 LYS A N 1
ATOM 2474 C CA . LYS A 1 310 ? -25.217 17.683 9.836 1.00 65.25 310 LYS A CA 1
ATOM 2475 C C . LYS A 1 310 ? -24.572 17.527 8.460 1.00 65.25 310 LYS A C 1
ATOM 2477 O O . LYS A 1 310 ? -24.522 18.495 7.701 1.00 65.25 310 LYS A O 1
ATOM 2482 N N . PRO A 1 311 ? -24.100 16.323 8.093 1.00 55.75 311 PRO A N 1
ATOM 2483 C CA . PRO A 1 311 ? -23.528 16.077 6.770 1.00 55.75 311 PRO A CA 1
ATOM 2484 C C . PRO A 1 311 ? -24.440 16.503 5.605 1.00 55.75 311 PRO A C 1
ATOM 2486 O O . PRO A 1 311 ? -23.934 16.922 4.568 1.00 55.75 311 PRO A O 1
ATOM 2489 N N . GLU A 1 312 ? -25.759 16.439 5.803 1.00 55.72 312 GLU A N 1
ATOM 2490 C CA . GLU A 1 312 ? -26.812 16.816 4.848 1.00 55.72 312 GLU A CA 1
ATOM 2491 C C . GLU A 1 312 ? -26.905 18.331 4.597 1.00 55.72 312 GLU A C 1
ATOM 2493 O O . GLU A 1 312 ? -27.208 18.757 3.484 1.00 55.72 312 GLU A O 1
ATOM 2498 N N . ASP A 1 313 ? -26.582 19.155 5.601 1.00 53.59 313 ASP A N 1
ATOM 2499 C CA . ASP A 1 313 ? -26.631 20.623 5.511 1.00 53.59 313 ASP A CA 1
ATOM 2500 C C . ASP A 1 313 ? -25.443 21.193 4.710 1.00 53.59 313 ASP A C 1
ATOM 2502 O O . ASP A 1 313 ? -25.374 22.384 4.381 1.00 53.59 313 ASP A O 1
ATOM 2506 N N . LEU A 1 314 ? -24.454 20.346 4.414 1.00 59.56 314 LEU A N 1
ATOM 2507 C CA . LEU A 1 314 ? -23.210 20.723 3.764 1.00 59.56 314 LEU A CA 1
ATOM 2508 C C . LEU A 1 314 ? -23.362 20.637 2.245 1.00 59.56 314 LEU A C 1
ATOM 2510 O O . LEU A 1 314 ? -23.654 19.577 1.699 1.00 59.56 314 LEU A O 1
ATOM 2514 N N . LYS A 1 315 ? -23.065 21.731 1.528 1.00 60.16 315 LYS A N 1
ATOM 2515 C CA . LYS A 1 315 ? -23.110 21.738 0.055 1.00 60.16 315 LYS A CA 1
ATOM 2516 C C . LYS A 1 315 ? -22.247 20.608 -0.513 1.00 60.16 315 LYS A C 1
ATOM 2518 O O . LYS A 1 315 ? -21.021 20.640 -0.363 1.00 60.16 315 LYS A O 1
ATOM 2523 N N . VAL A 1 316 ? -22.863 19.636 -1.176 1.00 47.03 316 VAL A N 1
ATOM 2524 C CA . VAL A 1 316 ? -22.157 18.663 -2.014 1.00 47.03 316 VAL A CA 1
ATOM 2525 C C . VAL A 1 316 ? -21.737 19.421 -3.271 1.00 47.03 316 VAL A C 1
ATOM 2527 O O . VAL A 1 316 ? -22.588 19.918 -4.005 1.00 47.03 316 VAL A O 1
ATOM 2530 N N . ALA A 1 317 ? -20.431 19.610 -3.476 1.00 36.53 317 ALA A N 1
ATOM 2531 C CA . ALA A 1 317 ? -19.964 20.108 -4.765 1.00 36.53 317 ALA A CA 1
ATOM 2532 C C . ALA A 1 317 ? -20.366 19.071 -5.832 1.00 36.53 317 ALA A C 1
ATOM 2534 O O . ALA A 1 317 ? -20.186 17.877 -5.571 1.00 36.53 317 ALA A O 1
ATOM 2535 N N . PRO A 1 318 ? -20.947 19.486 -6.972 1.00 32.62 318 PRO A N 1
ATOM 2536 C CA . PRO A 1 318 ? -21.260 18.552 -8.044 1.00 32.62 318 PRO A CA 1
ATOM 2537 C C . PRO A 1 318 ? -19.974 17.867 -8.544 1.00 32.62 318 PRO A C 1
ATOM 2539 O O . PRO A 1 318 ? -18.889 18.427 -8.350 1.00 32.62 318 PRO A O 1
ATOM 2542 N N . PRO A 1 319 ? -20.100 16.652 -9.110 1.00 37.91 319 PRO A N 1
ATOM 2543 C CA . PRO A 1 319 ? -18.971 15.822 -9.530 1.00 37.91 319 PRO A CA 1
ATOM 2544 C C . PRO A 1 319 ? -18.030 16.503 -10.525 1.00 37.91 319 PRO A C 1
ATOM 2546 O O . PRO A 1 319 ? -18.509 17.335 -11.332 1.00 37.91 319 PRO A O 1
#

InterPro domains:
  IPR045110 XMAP215 [PTHR12609] (20-283)

Secondary structure (DSSP, 8-state):
---HHHHHHHHHHHHHHHHHT-HHHHTT--HHHHHHHHHHHHHHHH-TTGGG-HHHHHHHHHHHHHHHHHS-HHHHHHHHHHHHHHHHHHHHHS--HHHHHHHHHHHHHHHHHHTT--SSS---HHHHHHHHHHHHHHS-GGG--SS--HHHHHHHHHHHHHHHHHTTHHHHHHHHTT-TTSHHHHHHHHHHHHHHHHHHHHHHHTS---------------------PPPPHHHHHHHHHHHHSTTTHHHHHHHHHHHHHH-TT---HHHHHTS-HHHHHHHHHHHHHHHHHHHHTTSS-TT----PPPGGGS-----

Organism: NCBI:txid180227

Sequence (319 aa):
MTFHGIDIGFRLVETIEELLKRPDCVSKFDVPHVREIFSGLVEKILDQKLSRHPNLTKQLNVLGFYLIQNSSIEVCISALLLELSAAMDSYIQSVSSYNTKIIEFTCKCLQKVSQRFSRDVVLDIRRILRASENYFQRFPPSQFPGKNNTPVTSIRHIITELVNCKGKSVLTECVSLNMQQTLAYQFVEMAVKNNEVNEYMHRAEITPQRQHMGAEASDGVSSEKNSETLPSADVIHNVFASIKRLNQTEEGIKELFKLLKEHPQMNILSHMNALNTSHRIYCVRRLHRLLQADIASGLLPKGYVLNIPKPEDLKVAPP

Nearest PDB structures (foldseek):
  6eww-assembly2_D  TM=2.468E-01  e=1.493E+00  Homo sapiens
  6yos-assembly1_A  TM=1.947E-01  e=1.148E+00  Homo sapiens
  5ewz-assembly1_B  TM=3.194E-01  e=5.557E+00  Homo sapiens
  5j31-assembly1_B  TM=2.185E-01  e=4.273E+00  Homo sapiens
  6bqt-assembly1_B  TM=2.033E-01  e=4.090E+00  Homo sapiens